Protein AF-A0A8T3TEM6-F1 (afdb_monomer_lite)

pLDDT: mean 73.95, std 22.06, range [25.53, 96.25]

Foldseek 3Di:
DDDQLFWKKFQADLVDLVGTDKDFDWDQAKAFKAWEQAQPFPALDGAAGTKMKGWDDDPNAIKIKIKHAFPFFDPQHDYRYHDSDDIDHGGHGGGMFHQGNNPVTHTIITMFMARDVVRTDDQQQQPDPQVQADFLQHQPPDHGDPPHNEPDTVHHDDDPPQDPDPPPDDDDDDDDDDDDTGMGIHDDDDPPPPPPDDDDDD

Secondary structure (DSSP, 8-state):
----SSEEEEBS-TT-GGGPBP-EEE-SS-EEEEEESSTTS-SSS--SSEEEEEEEEETTEEEEEEEEEESEE-TTS-BS-S----EE-TT-EEEE-B-TT--SSSSBEEEEEEEETTEEE-TTS----GGGSPBTTBTTS-PPPTT-SSSSSSPPP----TTPPPSSS--------------EEE----------------

Structure (mmCIF, N/CA/C/O backbone):
data_AF-A0A8T3TEM6-F1
#
_entry.id   AF-A0A8T3TEM6-F1
#
loop_
_atom_site.group_PDB
_atom_site.id
_atom_site.type_symbol
_atom_site.label_atom_id
_atom_site.label_alt_id
_atom_site.label_comp_id
_atom_site.label_asym_id
_atom_site.label_entity_id
_atom_site.label_seq_id
_atom_site.pdbx_PDB_ins_code
_atom_site.Cartn_x
_atom_site.Cartn_y
_atom_site.Cartn_z
_atom_site.occupancy
_atom_site.B_iso_or_equiv
_atom_site.auth_seq_id
_atom_site.auth_comp_id
_atom_site.auth_asym_id
_atom_site.auth_atom_id
_atom_site.pdbx_PDB_model_num
ATOM 1 N N . MET A 1 1 ? 19.607 -15.394 4.770 1.00 36.00 1 MET A N 1
ATOM 2 C CA . MET A 1 1 ? 18.946 -14.973 3.517 1.00 36.00 1 MET A CA 1
ATOM 3 C C . MET A 1 1 ? 17.877 -13.983 3.930 1.00 36.00 1 MET A C 1
ATOM 5 O O . MET A 1 1 ? 16.943 -14.422 4.583 1.00 36.00 1 MET A O 1
ATOM 9 N N . ASP A 1 2 ? 18.024 -12.689 3.650 1.00 41.09 2 ASP A N 1
ATOM 10 C CA . ASP A 1 2 ? 16.914 -11.758 3.889 1.00 41.09 2 ASP A CA 1
ATOM 11 C C . ASP A 1 2 ? 15.869 -11.954 2.794 1.00 41.09 2 ASP A C 1
ATOM 13 O O . ASP A 1 2 ? 16.140 -11.674 1.623 1.00 41.09 2 ASP A O 1
ATOM 17 N N . LEU A 1 3 ? 14.698 -12.468 3.175 1.00 51.69 3 LEU A N 1
ATOM 18 C CA . LEU A 1 3 ? 13.509 -12.336 2.346 1.00 51.69 3 LEU A CA 1
ATOM 19 C C . LEU A 1 3 ? 13.052 -10.877 2.378 1.00 51.69 3 LEU A C 1
ATOM 21 O O . LEU A 1 3 ? 13.004 -10.245 3.437 1.00 51.69 3 LEU A O 1
ATOM 25 N N . HIS A 1 4 ? 12.662 -10.374 1.210 1.00 63.34 4 HIS A N 1
ATOM 26 C CA . HIS A 1 4 ? 11.840 -9.175 1.105 1.00 63.34 4 HIS A CA 1
ATOM 27 C C . HIS A 1 4 ? 10.532 -9.463 1.854 1.00 63.34 4 HIS A C 1
ATOM 29 O O . HIS A 1 4 ? 9.847 -10.428 1.529 1.00 63.34 4 HIS A O 1
ATOM 35 N N . ARG A 1 5 ? 10.198 -8.686 2.891 1.00 77.62 5 ARG A N 1
ATOM 36 C CA . ARG A 1 5 ? 9.067 -8.983 3.803 1.00 77.62 5 ARG A CA 1
ATOM 37 C C . ARG A 1 5 ? 7.691 -8.606 3.227 1.00 77.62 5 ARG A C 1
ATOM 39 O O . ARG A 1 5 ? 6.722 -8.428 3.955 1.00 77.62 5 ARG A O 1
ATOM 46 N N . GLY A 1 6 ? 7.625 -8.464 1.910 1.00 85.31 6 GLY A N 1
ATOM 47 C CA . GLY A 1 6 ? 6.508 -7.917 1.159 1.00 85.31 6 GLY A CA 1
ATOM 48 C C . GLY A 1 6 ? 6.772 -7.983 -0.342 1.00 85.31 6 GLY A C 1
ATOM 49 O O . GLY A 1 6 ? 7.759 -8.565 -0.792 1.00 85.31 6 GLY A O 1
ATOM 50 N N . LEU A 1 7 ? 5.882 -7.364 -1.105 1.00 87.94 7 LEU A N 1
ATOM 51 C CA . LEU A 1 7 ? 5.899 -7.299 -2.562 1.00 87.94 7 LEU A CA 1
ATOM 52 C C . LEU A 1 7 ? 6.137 -5.857 -3.012 1.00 87.94 7 LEU A C 1
ATOM 54 O O . LEU A 1 7 ? 5.433 -4.962 -2.543 1.00 87.94 7 LEU A O 1
ATOM 58 N N . ASP A 1 8 ? 7.036 -5.626 -3.972 1.00 89.25 8 ASP A N 1
ATOM 59 C CA . ASP A 1 8 ? 7.120 -4.316 -4.625 1.00 89.25 8 ASP A CA 1
ATOM 60 C C . ASP A 1 8 ? 6.193 -4.286 -5.838 1.00 89.25 8 ASP A C 1
ATOM 62 O O . ASP A 1 8 ? 6.354 -5.081 -6.757 1.00 89.25 8 ASP A O 1
ATOM 66 N N . TYR A 1 9 ? 5.275 -3.329 -5.923 1.00 88.06 9 TYR A N 1
ATOM 67 C CA . TYR A 1 9 ? 4.519 -3.056 -7.145 1.00 88.06 9 TYR A CA 1
ATOM 68 C C . TYR A 1 9 ? 5.119 -1.869 -7.902 1.00 88.06 9 TYR A C 1
ATOM 70 O O . TYR A 1 9 ? 5.401 -0.818 -7.318 1.00 88.06 9 TYR A O 1
ATOM 78 N N . ILE A 1 10 ? 5.283 -2.020 -9.220 1.00 89.06 10 ILE A N 1
ATOM 79 C CA . ILE A 1 10 ? 5.841 -0.991 -10.108 1.00 89.06 10 ILE A CA 1
ATOM 80 C C . ILE A 1 10 ? 4.908 -0.669 -11.282 1.00 89.06 10 ILE A C 1
ATOM 82 O O . ILE A 1 10 ? 4.233 -1.545 -11.828 1.00 89.06 10 ILE A O 1
ATOM 86 N N . ARG A 1 11 ? 4.951 0.594 -11.730 1.00 88.38 11 ARG A N 1
ATOM 87 C CA . ARG A 1 11 ? 4.430 1.042 -13.031 1.00 88.38 11 ARG A CA 1
ATOM 88 C C . ARG A 1 11 ? 5.610 1.412 -13.927 1.00 88.38 11 ARG A C 1
ATOM 90 O O . ARG A 1 11 ? 6.095 2.540 -13.883 1.00 88.38 11 ARG A O 1
ATOM 97 N N . GLY A 1 12 ? 6.109 0.454 -14.702 1.00 87.50 12 GLY A N 1
ATOM 98 C CA . GLY A 1 12 ? 7.272 0.637 -15.573 1.00 87.50 12 GLY A CA 1
ATOM 99 C C . GLY A 1 12 ? 7.881 -0.690 -16.028 1.00 87.50 12 GLY A C 1
ATOM 100 O O . GLY A 1 12 ? 7.308 -1.760 -15.820 1.00 87.50 12 GLY A O 1
ATOM 101 N N . ARG A 1 13 ? 9.064 -0.632 -16.647 1.00 86.12 13 ARG A N 1
ATOM 102 C CA . ARG A 1 13 ? 9.825 -1.825 -17.049 1.00 86.12 13 ARG A CA 1
ATOM 103 C C . ARG A 1 13 ? 10.677 -2.337 -15.889 1.00 86.12 13 ARG A C 1
ATOM 105 O O . ARG A 1 13 ? 11.500 -1.590 -15.365 1.00 86.12 13 ARG A O 1
ATOM 112 N N . VAL A 1 14 ? 10.508 -3.604 -15.508 1.00 82.06 14 VAL A N 1
ATOM 113 C CA . VAL A 1 14 ? 11.211 -4.222 -14.363 1.00 82.06 14 VAL A CA 1
ATOM 114 C C . VAL A 1 14 ? 12.740 -4.194 -14.510 1.00 82.06 14 VAL A C 1
ATOM 116 O O . VAL A 1 14 ? 13.441 -3.966 -13.532 1.00 82.06 14 VAL A O 1
ATOM 119 N N . ASP A 1 15 ? 13.252 -4.307 -15.739 1.00 84.25 15 ASP A N 1
ATOM 120 C CA . ASP A 1 15 ? 14.676 -4.213 -16.091 1.00 84.25 15 ASP A CA 1
ATOM 121 C C . ASP A 1 15 ? 15.215 -2.770 -16.130 1.00 84.25 15 ASP A C 1
ATOM 123 O O . ASP A 1 15 ? 16.423 -2.569 -16.238 1.00 84.25 15 ASP A O 1
ATOM 127 N N . ARG A 1 16 ? 14.350 -1.743 -16.053 1.00 89.12 16 ARG A N 1
ATOM 128 C CA . ARG A 1 16 ? 14.744 -0.324 -16.177 1.00 89.12 16 ARG A CA 1
ATOM 129 C C . ARG A 1 16 ? 14.108 0.545 -15.086 1.00 89.12 16 ARG A C 1
ATOM 131 O O . ARG A 1 16 ? 13.132 1.246 -15.372 1.00 89.12 16 ARG A O 1
ATOM 138 N N . PRO A 1 17 ? 14.692 0.594 -13.872 1.00 88.56 17 PRO A N 1
ATOM 139 C CA . PRO A 1 17 ? 14.194 1.398 -12.749 1.00 88.56 17 PRO A CA 1
ATOM 140 C C . PRO A 1 17 ? 13.955 2.882 -13.069 1.00 88.56 17 PRO A C 1
ATOM 142 O O . PRO A 1 17 ? 13.010 3.480 -12.568 1.00 88.56 17 PRO A O 1
ATOM 145 N N . ALA A 1 18 ? 14.736 3.469 -13.983 1.00 90.75 18 ALA A N 1
ATOM 146 C CA . ALA A 1 18 ? 14.537 4.843 -14.463 1.00 90.75 18 ALA A CA 1
ATOM 147 C C . ALA A 1 18 ? 13.183 5.083 -15.173 1.00 90.75 18 ALA A C 1
ATOM 149 O O . ALA A 1 18 ? 12.791 6.227 -15.372 1.00 90.75 18 ALA A O 1
ATOM 150 N N . THR A 1 19 ? 12.465 4.021 -15.558 1.00 91.19 19 THR A N 1
ATOM 151 C CA . THR A 1 19 ? 11.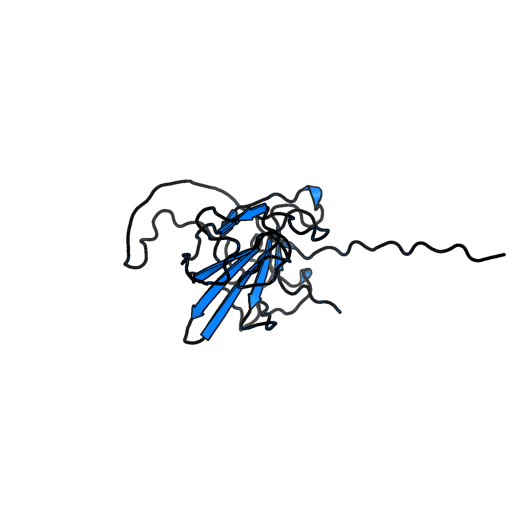122 4.103 -16.157 1.00 91.19 19 THR A CA 1
ATOM 152 C C . THR A 1 19 ? 9.986 3.993 -15.141 1.00 91.19 19 THR A C 1
ATOM 154 O O . THR A 1 19 ? 8.827 4.073 -15.542 1.00 91.19 19 THR A O 1
ATOM 157 N N . TRP A 1 20 ? 10.280 3.769 -13.855 1.00 92.38 20 TRP A N 1
ATOM 158 C CA . TRP A 1 20 ? 9.246 3.518 -12.853 1.00 92.38 20 TRP A CA 1
ATOM 159 C C . TRP A 1 20 ? 8.554 4.817 -12.436 1.00 92.38 20 TRP A C 1
ATOM 161 O O . TRP A 1 20 ? 9.174 5.749 -11.915 1.00 92.38 20 TRP A O 1
ATOM 171 N N . GLN A 1 21 ? 7.248 4.866 -12.670 1.00 92.50 21 GLN A N 1
ATOM 172 C CA . GLN A 1 21 ? 6.397 6.019 -12.418 1.00 92.50 21 GLN A CA 1
AT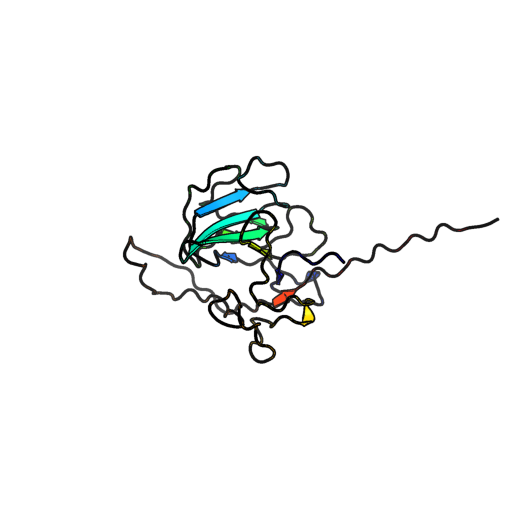OM 173 C C . GLN A 1 21 ? 5.571 5.838 -11.145 1.00 92.50 21 GLN A C 1
ATOM 175 O O . GLN A 1 21 ? 5.311 4.728 -10.686 1.00 92.50 21 GLN A O 1
ATOM 180 N N . SER A 1 22 ? 5.115 6.960 -10.598 1.00 93.88 22 SER A N 1
ATOM 181 C CA . SER A 1 22 ? 4.130 6.974 -9.521 1.00 93.88 22 SER A CA 1
ATOM 182 C C . SER A 1 22 ? 2.739 6.584 -10.042 1.00 93.88 22 SER A C 1
ATOM 184 O O . SER A 1 22 ? 2.389 6.863 -11.190 1.00 93.88 22 SER A O 1
ATOM 186 N N . PHE A 1 23 ? 1.936 5.963 -9.185 1.00 91.94 23 PHE A N 1
ATOM 187 C CA . PHE A 1 23 ? 0.558 5.553 -9.455 1.00 91.94 23 PHE A CA 1
ATOM 188 C C . PHE A 1 23 ? -0.288 5.703 -8.177 1.00 91.94 23 PHE A C 1
ATOM 190 O O . PHE A 1 23 ? 0.290 5.715 -7.082 1.00 91.94 23 PHE A O 1
ATOM 197 N N . PRO A 1 24 ? -1.623 5.861 -8.283 1.00 94.25 24 PRO A N 1
ATOM 198 C CA . PRO A 1 24 ? -2.515 5.841 -7.127 1.00 94.25 24 PRO A CA 1
ATOM 199 C C . PRO A 1 24 ? -2.416 4.504 -6.392 1.00 94.25 24 PRO A C 1
ATOM 201 O O . PRO A 1 24 ? -2.392 3.446 -7.017 1.00 94.25 24 PRO A O 1
ATOM 204 N N . VAL A 1 25 ? -2.364 4.557 -5.067 1.00 94.50 25 VAL A N 1
ATOM 205 C CA . VAL A 1 25 ? -2.390 3.387 -4.187 1.00 94.50 25 VAL A CA 1
ATOM 206 C C . VAL A 1 25 ? -3.738 3.376 -3.487 1.00 94.50 25 VAL A C 1
ATOM 208 O O . VAL A 1 25 ? -4.163 4.402 -2.956 1.00 94.50 25 VAL A O 1
ATOM 211 N N . ILE A 1 26 ? -4.398 2.223 -3.502 1.00 93.50 26 ILE A N 1
ATOM 212 C CA . ILE A 1 26 ? -5.749 2.020 -2.974 1.00 93.50 26 ILE A CA 1
ATOM 213 C C . ILE A 1 26 ? -5.746 1.010 -1.825 1.00 93.50 26 ILE A C 1
ATOM 215 O O . ILE A 1 26 ? -4.885 0.133 -1.759 1.00 93.50 26 ILE A O 1
ATOM 219 N N . ALA A 1 27 ? -6.737 1.102 -0.942 1.00 94.25 27 ALA A N 1
ATOM 220 C CA . ALA A 1 27 ? -6.965 0.123 0.113 1.00 94.25 27 ALA A CA 1
ATOM 221 C C . ALA A 1 27 ? -7.370 -1.243 -0.477 1.00 94.25 27 ALA A C 1
ATOM 223 O O . ALA A 1 27 ? -8.432 -1.372 -1.093 1.00 94.25 27 ALA A O 1
ATOM 224 N N . ALA A 1 28 ? -6.564 -2.283 -0.241 1.00 91.25 28 ALA A N 1
ATOM 225 C CA . ALA A 1 28 ? -6.834 -3.647 -0.714 1.00 91.25 28 ALA A CA 1
ATOM 226 C C . ALA A 1 28 ? -8.129 -4.248 -0.125 1.00 91.25 28 ALA A C 1
ATOM 228 O O . ALA A 1 28 ? -8.812 -5.045 -0.773 1.00 91.25 28 ALA A O 1
ATOM 229 N N . ALA A 1 29 ? -8.497 -3.832 1.089 1.00 91.06 29 ALA A N 1
ATOM 230 C CA . ALA A 1 29 ? -9.746 -4.177 1.757 1.00 91.06 29 ALA A CA 1
ATOM 231 C C . ALA A 1 29 ? -10.222 -3.023 2.656 1.00 91.06 29 ALA A C 1
ATOM 233 O O . ALA A 1 29 ? -9.426 -2.185 3.077 1.00 91.06 29 ALA A O 1
ATOM 234 N N . SER A 1 30 ? -11.516 -2.995 2.985 1.00 92.62 30 SER A N 1
ATOM 235 C CA . SER A 1 30 ? -12.063 -2.033 3.948 1.00 92.62 30 SER A CA 1
ATOM 236 C C . SER A 1 30 ? -11.472 -2.258 5.344 1.00 92.62 30 SER A C 1
ATOM 238 O O . SER A 1 30 ? -11.184 -3.395 5.731 1.00 92.62 30 SER A O 1
ATOM 240 N N . GLY A 1 31 ? -11.300 -1.198 6.128 1.00 94.31 31 GLY A N 1
ATOM 241 C CA . GLY A 1 31 ? -10.732 -1.309 7.471 1.00 94.31 31 GLY A CA 1
ATOM 242 C C . GLY A 1 31 ? -10.587 0.030 8.180 1.00 94.31 31 GLY A C 1
ATOM 243 O O . GLY A 1 31 ? -11.132 1.043 7.745 1.00 94.31 31 GLY A O 1
ATOM 244 N N . LYS A 1 32 ? -9.850 0.023 9.291 1.00 93.75 32 LYS A N 1
ATOM 245 C CA . LYS A 1 32 ? -9.445 1.235 10.011 1.00 93.75 32 LYS A CA 1
ATOM 246 C C . LYS A 1 32 ? -8.005 1.575 9.651 1.00 93.75 32 LYS A C 1
ATOM 248 O O . LYS A 1 32 ? -7.165 0.680 9.673 1.00 93.75 32 LYS A O 1
ATOM 253 N N . VAL A 1 33 ? -7.725 2.831 9.335 1.00 93.56 33 VAL A N 1
ATOM 254 C CA . VAL A 1 33 ? -6.429 3.296 8.826 1.00 93.56 33 VAL A CA 1
ATOM 255 C C . VAL A 1 33 ? -5.675 4.124 9.864 1.00 93.56 33 VAL A C 1
ATOM 257 O O . VAL A 1 33 ? -6.286 4.770 10.714 1.00 93.56 33 VAL A O 1
ATOM 260 N N . CYS A 1 34 ? -4.350 4.096 9.780 1.00 91.62 34 CYS A N 1
ATOM 261 C CA . CYS A 1 34 ? -3.435 5.044 10.411 1.00 91.62 34 CYS A CA 1
ATOM 262 C C . CYS A 1 34 ? -2.172 5.162 9.531 1.00 91.62 34 CYS A C 1
ATOM 264 O O . CYS A 1 34 ? -1.877 4.260 8.736 1.00 91.62 34 CYS A O 1
ATOM 266 N N . ALA A 1 35 ? -1.458 6.288 9.614 1.00 92.12 35 ALA A N 1
ATOM 267 C CA . ALA A 1 35 ? -0.334 6.580 8.729 1.00 92.12 35 ALA A CA 1
ATOM 268 C C . ALA A 1 35 ? 0.811 7.350 9.408 1.00 92.12 35 ALA A C 1
ATOM 270 O O . ALA A 1 35 ? 0.610 8.120 10.350 1.00 92.12 35 ALA A O 1
ATOM 271 N N . GLY A 1 36 ? 2.015 7.176 8.861 1.00 90.50 36 GLY A N 1
ATOM 272 C CA . GLY A 1 36 ? 3.241 7.853 9.277 1.00 90.50 36 GLY A CA 1
ATOM 273 C C . GLY A 1 36 ? 3.974 8.504 8.111 1.00 90.50 36 GLY A C 1
ATOM 274 O O . GLY A 1 36 ? 3.782 8.145 6.949 1.00 90.50 36 GLY A O 1
ATOM 275 N N . SER A 1 37 ? 4.806 9.494 8.412 1.00 86.31 37 SER A N 1
ATOM 276 C CA . SER A 1 37 ? 5.578 10.283 7.448 1.00 86.31 37 SER A CA 1
ATOM 277 C C . SER A 1 37 ? 7.075 9.943 7.425 1.00 86.31 37 SER A C 1
ATOM 279 O O . SER A 1 37 ? 7.722 10.138 6.390 1.00 86.31 37 SER A O 1
ATOM 281 N N . GLY A 1 38 ? 7.599 9.388 8.521 1.00 78.88 38 GLY A N 1
ATOM 282 C CA . GLY A 1 38 ? 8.974 8.917 8.670 1.00 78.88 38 GLY A CA 1
ATOM 283 C C . GLY A 1 38 ? 9.120 7.790 9.699 1.00 78.88 38 GLY A C 1
ATOM 284 O O . GLY A 1 38 ? 8.142 7.300 10.258 1.00 78.88 38 GLY A O 1
ATOM 285 N N . SER A 1 39 ? 10.365 7.374 9.938 1.00 66.81 39 SER A N 1
ATOM 286 C CA . SER A 1 39 ? 10.731 6.273 10.845 1.00 66.81 39 SER A CA 1
ATOM 287 C C . SER A 1 39 ? 10.745 6.639 12.333 1.00 66.81 39 SER A C 1
ATOM 289 O O . SER A 1 39 ? 10.886 5.753 13.171 1.00 66.81 39 SER A O 1
ATOM 291 N N . GLU A 1 40 ? 10.626 7.927 12.654 1.00 65.25 40 GLU A N 1
ATOM 292 C CA . GLU A 1 40 ? 10.718 8.476 14.017 1.00 65.25 40 GLU A CA 1
ATOM 293 C C . GLU A 1 40 ? 9.356 8.950 14.557 1.00 65.25 40 GLU A C 1
ATOM 295 O O . GLU A 1 40 ? 9.242 9.346 15.717 1.00 65.25 40 GLU A O 1
ATOM 300 N N . ASP A 1 41 ? 8.308 8.890 13.731 1.00 63.31 41 ASP A N 1
ATOM 301 C CA . ASP A 1 41 ? 6.975 9.354 14.100 1.00 63.31 41 ASP A CA 1
ATOM 302 C C . ASP A 1 41 ? 6.338 8.429 15.154 1.00 63.31 41 ASP A C 1
ATOM 304 O O . ASP A 1 41 ? 6.327 7.201 15.018 1.00 63.31 41 ASP A O 1
ATOM 308 N N . ARG A 1 42 ? 5.713 9.019 16.182 1.00 63.66 42 ARG A N 1
ATOM 309 C CA . ARG A 1 42 ? 4.812 8.306 17.104 1.00 63.66 42 ARG A CA 1
ATOM 310 C C . ARG A 1 42 ? 3.518 7.934 16.377 1.00 63.66 42 ARG A C 1
ATOM 312 O O . ARG A 1 42 ? 2.537 8.667 16.433 1.00 63.66 42 ARG A O 1
ATOM 319 N N . THR A 1 43 ? 3.518 6.801 15.686 1.00 68.88 43 THR A N 1
ATOM 320 C CA . THR A 1 43 ? 2.326 6.279 15.001 1.00 68.88 43 THR A CA 1
ATOM 321 C C . THR A 1 43 ? 2.003 4.861 15.448 1.00 68.88 43 THR A C 1
ATOM 323 O O . THR A 1 43 ? 2.783 4.218 16.149 1.00 68.88 43 THR A O 1
ATOM 326 N N . CYS A 1 44 ? 0.855 4.346 15.011 1.00 73.38 44 CYS A N 1
ATOM 327 C CA . CYS A 1 44 ? 0.404 2.985 15.302 1.00 73.38 44 CYS A CA 1
ATOM 328 C C . CYS A 1 44 ? 1.299 1.879 14.695 1.00 73.38 44 CYS A C 1
ATOM 330 O O . CYS A 1 44 ? 1.006 0.691 14.853 1.00 73.38 44 CYS A O 1
ATOM 332 N N . ILE A 1 45 ? 2.325 2.272 13.935 1.00 78.31 45 ILE A N 1
ATOM 333 C CA . ILE A 1 45 ? 3.189 1.451 13.091 1.00 78.31 45 ILE A CA 1
ATOM 334 C C . ILE A 1 45 ? 4.594 2.055 13.003 1.00 78.31 45 ILE A C 1
ATOM 336 O O . ILE A 1 45 ? 4.782 3.266 13.093 1.00 78.31 45 ILE A O 1
ATOM 340 N N . GLN A 1 46 ? 5.585 1.195 12.780 1.00 80.12 46 GLN A N 1
ATOM 341 C CA . GLN A 1 46 ? 6.916 1.612 12.345 1.00 80.12 46 GLN A CA 1
ATOM 342 C C . GLN A 1 46 ? 7.047 1.368 10.841 1.00 80.12 46 GLN A C 1
ATOM 344 O O . GLN A 1 46 ? 6.519 0.386 10.316 1.00 80.12 46 GLN A O 1
ATOM 349 N N . GLY A 1 47 ? 7.748 2.256 10.140 1.00 81.38 47 GLY A N 1
ATOM 350 C CA . GLY A 1 47 ? 7.847 2.200 8.688 1.00 81.38 47 GLY A CA 1
ATOM 351 C C . GLY A 1 47 ? 8.887 3.154 8.113 1.00 81.38 47 GLY A C 1
ATOM 352 O O . GLY A 1 47 ? 9.376 4.053 8.791 1.00 81.38 47 GLY A O 1
ATOM 353 N N . VAL A 1 48 ? 9.239 2.945 6.845 1.00 84.75 48 VAL A N 1
ATOM 354 C CA . VAL A 1 48 ? 10.306 3.694 6.167 1.00 84.75 48 VAL A CA 1
ATOM 355 C C . VAL A 1 48 ? 9.704 4.706 5.192 1.00 84.75 48 VAL A C 1
ATOM 357 O O . VAL A 1 48 ? 9.089 4.345 4.187 1.00 84.75 48 VAL A O 1
ATOM 360 N N . GLY A 1 49 ? 9.916 5.992 5.480 1.00 90.44 49 GLY A N 1
ATOM 361 C CA . GLY A 1 49 ? 9.317 7.092 4.722 1.00 90.44 49 GLY A CA 1
ATOM 362 C C . GLY A 1 49 ? 7.833 7.264 5.030 1.00 90.44 49 GLY A C 1
ATOM 363 O O . GLY A 1 49 ? 7.382 6.926 6.121 1.00 90.44 49 GLY A O 1
ATOM 364 N N . LYS A 1 50 ? 7.060 7.773 4.065 1.00 93.25 50 LYS A N 1
ATOM 365 C CA . LYS A 1 50 ? 5.607 7.901 4.223 1.00 93.25 50 LYS A CA 1
ATOM 366 C C . LYS A 1 50 ? 4.944 6.558 3.979 1.00 93.25 50 LYS A C 1
ATOM 368 O O . LYS A 1 50 ? 5.207 5.915 2.962 1.00 93.25 50 LYS A O 1
ATOM 373 N N . HIS A 1 51 ? 4.075 6.157 4.890 1.00 93.75 51 HIS A N 1
ATOM 374 C CA . HIS A 1 51 ? 3.491 4.831 4.882 1.00 93.75 51 HIS A CA 1
ATOM 375 C C . HIS A 1 51 ? 2.109 4.810 5.535 1.00 93.75 51 HIS A C 1
ATOM 377 O O . HIS A 1 51 ? 1.780 5.660 6.360 1.00 93.75 51 HIS A O 1
ATOM 383 N N . VAL A 1 52 ? 1.300 3.829 5.147 1.00 94.50 52 VAL A N 1
ATOM 384 C CA . VAL A 1 52 ? -0.062 3.609 5.650 1.00 94.50 52 VAL A CA 1
ATOM 385 C C . VAL A 1 52 ? -0.170 2.169 6.142 1.00 94.50 52 VAL A C 1
ATOM 387 O O . VAL A 1 52 ? 0.357 1.263 5.499 1.00 94.50 52 VAL A O 1
ATOM 390 N N . MET A 1 53 ? -0.889 1.948 7.241 1.00 93.81 53 MET A N 1
ATOM 391 C CA . MET A 1 53 ? -1.363 0.623 7.644 1.00 93.81 53 MET A CA 1
ATOM 392 C C . MET A 1 53 ? -2.877 0.646 7.783 1.00 93.81 53 MET A C 1
ATOM 394 O O . MET A 1 53 ? -3.451 1.543 8.405 1.00 93.81 53 MET A O 1
ATOM 398 N N . ILE A 1 54 ? -3.530 -0.376 7.241 1.00 94.00 54 ILE A N 1
ATOM 399 C CA . ILE A 1 54 ? -4.958 -0.600 7.437 1.00 94.00 54 ILE A CA 1
ATOM 400 C C . ILE A 1 54 ? -5.129 -1.870 8.261 1.00 94.00 54 ILE A C 1
ATOM 402 O O . ILE A 1 54 ? -4.647 -2.934 7.882 1.00 94.00 54 ILE A O 1
ATOM 406 N N . ARG A 1 55 ? -5.836 -1.761 9.387 1.00 93.75 55 ARG A N 1
ATOM 407 C CA . ARG A 1 55 ? -6.290 -2.895 10.193 1.00 93.75 55 ARG A CA 1
ATOM 408 C C . ARG A 1 55 ? -7.670 -3.338 9.720 1.00 93.75 55 ARG A C 1
ATOM 410 O O . ARG A 1 55 ? -8.642 -2.580 9.789 1.00 93.75 55 ARG A O 1
ATOM 417 N N . HIS A 1 56 ? -7.760 -4.593 9.314 1.00 92.62 56 HIS A N 1
ATOM 418 C CA . HIS A 1 56 ? -8.964 -5.268 8.849 1.00 92.62 56 HIS A CA 1
ATOM 419 C C . HIS A 1 56 ? -9.470 -6.255 9.904 1.00 92.62 56 HIS A C 1
ATOM 421 O O . HIS A 1 56 ? -8.694 -6.791 10.699 1.00 92.62 56 HIS A O 1
ATOM 427 N N . ARG A 1 57 ? -10.771 -6.551 9.872 1.00 90.31 57 ARG A N 1
ATOM 428 C CA . ARG A 1 57 ? -11.346 -7.728 10.530 1.00 90.31 57 ARG A CA 1
ATOM 429 C C . ARG A 1 57 ? -12.120 -8.546 9.509 1.00 90.31 57 ARG A C 1
ATOM 431 O O . ARG A 1 57 ? -12.880 -7.976 8.731 1.00 90.31 57 ARG A O 1
ATOM 438 N N . LYS A 1 58 ? -11.920 -9.860 9.531 1.00 83.31 58 LYS A N 1
ATOM 439 C CA . LYS A 1 58 ? -12.616 -10.842 8.694 1.00 83.31 58 LYS A CA 1
ATOM 440 C C . LYS A 1 58 ? -12.727 -12.137 9.498 1.00 83.31 58 LYS A C 1
ATOM 442 O O . LYS A 1 58 ? -11.733 -12.553 10.085 1.00 83.31 58 LYS A O 1
ATOM 447 N N . ASP A 1 59 ? -13.915 -12.730 9.570 1.00 85.44 59 ASP A N 1
ATOM 448 C CA . ASP A 1 59 ? -14.159 -14.048 10.184 1.00 85.44 59 ASP A CA 1
ATOM 449 C C . ASP A 1 59 ? -13.585 -14.182 11.615 1.00 85.44 59 ASP A C 1
ATOM 451 O O . ASP A 1 59 ? -12.891 -15.136 11.961 1.00 85.44 59 ASP A O 1
ATOM 455 N N . GLY A 1 60 ? -13.794 -13.149 12.444 1.00 86.25 60 GLY A N 1
ATOM 456 C CA . GLY A 1 60 ? -13.264 -13.052 13.815 1.00 86.25 60 GLY A CA 1
ATOM 457 C C . GLY A 1 60 ? -11.756 -12.772 13.927 1.00 86.25 60 GLY A C 1
ATOM 458 O O . GLY A 1 60 ? -11.282 -12.373 14.991 1.00 86.25 60 GLY A O 1
ATOM 459 N N . ARG A 1 61 ? -10.999 -12.906 12.834 1.00 88.12 61 ARG A N 1
ATOM 460 C CA . ARG A 1 61 ? -9.550 -12.682 12.763 1.00 88.12 61 ARG A CA 1
ATOM 461 C C . ARG A 1 61 ? -9.223 -11.230 12.407 1.00 88.12 61 ARG A C 1
ATOM 463 O O . ARG A 1 61 ? -10.009 -10.521 11.774 1.00 88.12 61 ARG A O 1
ATOM 470 N N . THR A 1 62 ? -8.048 -10.779 12.841 1.00 91.19 62 THR A N 1
ATOM 471 C CA . THR A 1 62 ? -7.501 -9.455 12.506 1.00 91.19 62 THR A CA 1
ATOM 472 C C . THR A 1 62 ? -6.362 -9.626 11.511 1.00 91.19 62 THR A C 1
ATOM 474 O O . THR A 1 62 ? -5.527 -10.508 11.679 1.00 91.19 62 THR A O 1
ATOM 477 N N . TYR A 1 63 ? -6.336 -8.768 10.497 1.00 91.69 63 TYR A N 1
ATOM 478 C CA . TYR A 1 63 ? -5.291 -8.721 9.479 1.00 91.69 63 TYR A CA 1
ATOM 479 C C . TYR A 1 63 ? -4.860 -7.276 9.271 1.00 91.69 63 TYR A C 1
ATOM 481 O O . TYR A 1 63 ? -5.624 -6.349 9.549 1.00 91.69 63 TYR A O 1
ATOM 489 N N . TYR A 1 64 ? -3.664 -7.080 8.743 1.00 92.88 64 TYR A N 1
ATOM 490 C CA . TYR A 1 64 ? -3.102 -5.769 8.459 1.00 92.88 64 TYR A CA 1
ATOM 491 C C . TYR A 1 64 ? -2.586 -5.732 7.024 1.00 92.88 64 TYR A C 1
ATOM 493 O O . TYR A 1 64 ? -2.014 -6.717 6.561 1.00 92.88 64 TYR A O 1
ATOM 501 N N . THR A 1 65 ? -2.772 -4.608 6.333 1.00 94.19 65 THR A N 1
ATOM 502 C CA . THR A 1 65 ? -2.071 -4.325 5.073 1.00 94.19 65 THR A CA 1
ATOM 503 C C . THR A 1 65 ? -1.218 -3.073 5.212 1.00 94.19 65 THR A C 1
ATOM 505 O O . THR A 1 65 ? -1.717 -2.032 5.647 1.00 94.19 65 THR A O 1
ATOM 508 N N . TYR A 1 66 ? 0.061 -3.188 4.857 1.00 94.38 66 TYR A N 1
ATOM 509 C CA . TYR A 1 66 ? 1.046 -2.106 4.901 1.00 94.38 66 TYR A CA 1
ATOM 510 C C . TYR A 1 66 ? 1.334 -1.582 3.493 1.00 94.38 66 TYR A C 1
ATOM 512 O O . TYR A 1 66 ? 1.439 -2.365 2.550 1.00 94.38 66 TYR A O 1
ATOM 520 N N . TYR A 1 67 ? 1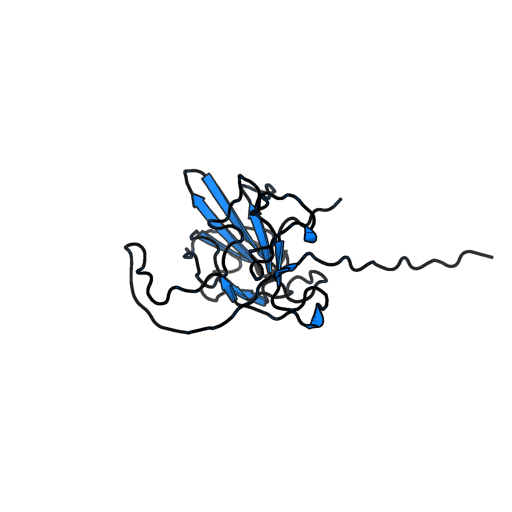.506 -0.267 3.366 1.00 95.00 67 TYR A N 1
ATOM 521 C CA . TYR A 1 67 ? 1.789 0.428 2.109 1.00 95.00 67 TYR A CA 1
ATOM 522 C C . TYR A 1 67 ? 2.942 1.411 2.339 1.00 95.00 67 TYR A C 1
ATOM 524 O O . TYR A 1 67 ? 2.744 2.476 2.927 1.00 95.00 67 TYR A O 1
ATOM 532 N N . GLY A 1 68 ? 4.149 1.041 1.915 1.00 93.88 68 GLY A N 1
ATOM 533 C CA . GLY A 1 68 ? 5.393 1.770 2.169 1.00 93.88 68 GLY A CA 1
ATOM 534 C C . GLY A 1 68 ? 5.819 2.742 1.065 1.00 93.88 68 GLY A C 1
ATOM 535 O O . GLY A 1 68 ? 5.323 2.709 -0.064 1.00 93.88 68 GLY A O 1
ATOM 536 N N . HIS A 1 69 ? 6.797 3.588 1.404 1.00 93.88 69 HIS A N 1
ATOM 537 C CA . HIS A 1 69 ? 7.545 4.482 0.503 1.00 93.88 69 HIS A CA 1
ATOM 538 C C . HIS A 1 69 ? 6.722 5.509 -0.292 1.00 93.88 69 HIS A C 1
ATOM 540 O O . HIS A 1 69 ? 7.229 6.111 -1.246 1.00 93.88 69 HIS A O 1
ATOM 546 N N . LEU A 1 70 ? 5.476 5.772 0.104 1.00 95.56 70 LEU A N 1
ATOM 547 C CA . LEU A 1 70 ? 4.545 6.647 -0.608 1.00 95.56 70 LEU A CA 1
ATOM 548 C C . LEU A 1 70 ? 5.145 8.049 -0.822 1.00 95.56 70 LEU A C 1
ATOM 550 O O . LEU A 1 70 ? 5.789 8.621 0.058 1.00 95.56 70 LEU A O 1
ATOM 554 N N . ARG A 1 71 ? 4.920 8.669 -1.986 1.00 94.94 71 ARG A N 1
ATOM 555 C CA . ARG A 1 71 ? 5.323 10.081 -2.205 1.00 94.94 71 ARG A CA 1
ATOM 556 C C . ARG A 1 71 ? 4.416 11.049 -1.440 1.00 94.94 71 ARG A C 1
ATOM 558 O O . ARG A 1 71 ? 4.836 12.138 -1.056 1.00 94.94 71 ARG A O 1
ATOM 565 N N . LYS A 1 72 ? 3.155 10.654 -1.262 1.00 94.94 72 LYS A N 1
ATOM 566 C CA . LYS A 1 72 ? 2.069 11.424 -0.656 1.00 94.94 72 LYS A CA 1
ATOM 567 C C . LYS A 1 72 ? 1.030 10.438 -0.114 1.00 94.94 72 LYS A C 1
ATOM 569 O O . LYS A 1 72 ? 0.734 9.450 -0.781 1.00 94.94 72 LYS A O 1
ATOM 574 N N . ILE A 1 73 ? 0.502 10.737 1.068 1.00 95.31 73 ILE A N 1
ATOM 575 C CA . ILE A 1 73 ? -0.653 10.070 1.683 1.00 95.31 73 ILE A CA 1
ATOM 576 C C . ILE A 1 73 ? -1.910 10.866 1.294 1.00 95.31 73 ILE A C 1
ATOM 578 O O . ILE A 1 73 ? -1.815 12.075 1.044 1.00 95.31 73 ILE A O 1
ATOM 582 N N . ALA A 1 74 ? -3.055 10.200 1.160 1.00 95.12 74 ALA A N 1
ATOM 583 C CA . ALA A 1 74 ? -4.321 10.860 0.843 1.00 95.12 74 ALA A CA 1
ATOM 584 C C . ALA A 1 74 ? -4.712 11.860 1.964 1.00 95.12 74 ALA A C 1
ATOM 586 O O . ALA A 1 74 ? -4.545 11.514 3.134 1.00 95.12 74 ALA A O 1
ATOM 587 N N . PRO A 1 75 ? -5.152 13.102 1.657 1.00 91.44 75 PRO A N 1
ATOM 588 C CA . PRO A 1 75 ? -5.382 14.143 2.672 1.00 91.44 75 PRO A CA 1
ATOM 589 C C . PRO A 1 75 ? -6.386 13.775 3.772 1.00 91.44 75 PRO A C 1
ATOM 591 O O . PRO A 1 75 ? -6.303 14.309 4.872 1.00 91.44 75 PRO A O 1
ATOM 594 N N . GLU A 1 76 ? -7.323 12.878 3.477 1.00 89.75 76 GLU A N 1
ATOM 595 C CA . GLU A 1 76 ? -8.339 12.374 4.399 1.00 89.75 76 GLU A CA 1
ATOM 596 C C . GLU A 1 76 ? -7.815 11.346 5.420 1.00 89.75 76 GLU A C 1
ATOM 598 O O . GLU A 1 76 ? -8.561 10.934 6.305 1.00 89.75 76 GLU A O 1
ATOM 603 N N . ILE A 1 77 ? -6.553 10.915 5.311 1.00 91.19 77 ILE A N 1
ATOM 604 C CA . ILE A 1 77 ? -5.926 9.978 6.250 1.00 91.19 77 ILE A CA 1
ATOM 605 C C . ILE A 1 77 ? -5.073 10.765 7.256 1.00 91.19 77 ILE A C 1
ATOM 607 O O . ILE A 1 77 ? -4.082 11.379 6.850 1.00 91.19 77 ILE A O 1
ATOM 611 N N . PRO A 1 78 ? -5.390 10.713 8.565 1.00 87.88 78 PRO A N 1
ATOM 612 C CA . PRO A 1 78 ? -4.551 11.303 9.601 1.00 87.88 78 PRO A CA 1
ATOM 613 C C . PRO A 1 78 ? -3.137 10.713 9.597 1.00 87.88 78 PRO A C 1
ATOM 615 O O . PRO A 1 78 ? -2.951 9.498 9.488 1.00 87.88 78 PRO A O 1
ATOM 618 N N . VAL A 1 79 ? -2.141 11.587 9.732 1.00 88.19 79 VAL A N 1
ATOM 619 C CA . VAL A 1 79 ? -0.715 11.237 9.769 1.00 88.19 79 VAL A CA 1
ATOM 620 C C . VAL A 1 79 ? -0.148 11.634 11.126 1.00 88.19 79 VAL A C 1
ATOM 622 O O . VAL A 1 79 ? -0.429 12.731 11.602 1.00 88.19 79 VAL A O 1
ATOM 625 N N . GLY A 1 80 ? 0.667 10.769 11.732 1.00 80.50 80 GLY A N 1
ATOM 626 C CA . GLY A 1 80 ? 1.278 11.044 13.039 1.00 80.50 80 GLY A CA 1
ATOM 627 C C . GLY A 1 80 ? 0.367 10.739 14.234 1.00 80.50 80 GLY A C 1
ATOM 628 O O . GLY A 1 80 ? 0.587 11.273 15.315 1.00 80.50 80 GLY A O 1
ATOM 629 N N . THR A 1 81 ? -0.656 9.902 14.040 1.00 72.31 81 THR A N 1
ATOM 630 C CA . THR A 1 81 ? -1.548 9.410 15.100 1.00 72.31 81 THR A CA 1
ATOM 631 C C . THR A 1 81 ? -1.234 7.950 15.432 1.00 72.31 81 THR A C 1
ATOM 633 O O . THR A 1 81 ? -0.953 7.148 14.540 1.00 72.31 81 THR A O 1
ATOM 636 N N . ASP A 1 82 ? -1.343 7.562 16.700 1.00 71.31 82 ASP A N 1
ATOM 637 C CA . ASP A 1 82 ? -1.250 6.166 17.152 1.00 71.31 82 ASP A CA 1
ATOM 638 C C . ASP A 1 82 ? -2.594 5.410 17.096 1.00 71.31 82 ASP A C 1
ATOM 640 O O . ASP A 1 82 ? -2.643 4.181 17.211 1.00 71.31 82 ASP A O 1
ATOM 644 N N . ALA A 1 83 ? -3.687 6.131 16.847 1.00 75.62 83 ALA A N 1
ATOM 645 C CA . ALA A 1 83 ? -5.039 5.601 16.865 1.00 75.62 83 ALA A CA 1
ATOM 646 C C . ALA A 1 83 ? -5.570 5.196 15.470 1.00 75.62 83 ALA A C 1
ATOM 648 O O . ALA A 1 83 ? -5.483 5.924 14.483 1.00 75.62 83 ALA A O 1
ATOM 649 N N . TYR A 1 84 ? -6.199 4.017 15.404 1.00 78.69 84 TYR A N 1
ATOM 650 C CA . TYR A 1 84 ? -6.917 3.498 14.228 1.00 78.69 84 TYR A CA 1
ATOM 651 C C . TYR A 1 84 ? -8.378 3.992 14.220 1.00 78.69 84 TYR A C 1
ATOM 653 O O . TYR A 1 84 ? -9.325 3.223 14.466 1.00 78.69 84 TYR A O 1
ATOM 661 N N . GLU A 1 85 ? -8.566 5.289 14.003 1.00 78.31 85 GLU A N 1
ATOM 662 C CA . GLU A 1 85 ? -9.868 5.961 14.133 1.00 78.31 85 GLU A CA 1
ATOM 663 C C . GLU A 1 85 ? -10.601 6.081 12.801 1.00 78.31 85 GLU A C 1
ATOM 665 O O . GLU A 1 85 ? -11.759 5.666 12.695 1.00 78.31 85 GLU A O 1
ATOM 670 N N . THR A 1 86 ? -9.900 6.561 11.774 1.00 90.62 86 THR A N 1
ATOM 671 C CA . THR A 1 86 ? -10.458 6.765 10.433 1.00 90.62 86 THR A CA 1
ATOM 672 C C . THR A 1 86 ? -10.753 5.424 9.762 1.00 90.62 86 THR A C 1
ATOM 674 O O . THR A 1 86 ? -9.986 4.466 9.884 1.00 90.62 86 THR A O 1
ATOM 677 N N . LYS A 1 87 ? -11.882 5.331 9.051 1.00 93.69 87 LYS A N 1
ATOM 678 C CA . LYS A 1 87 ? -12.253 4.163 8.240 1.00 93.69 87 LYS A CA 1
ATOM 679 C C . LYS A 1 87 ? -11.927 4.428 6.772 1.00 93.69 87 LYS A C 1
ATOM 681 O O . LYS A 1 87 ? -12.116 5.543 6.303 1.00 93.69 87 LYS A O 1
ATOM 686 N N . VAL A 1 88 ? -11.524 3.387 6.049 1.00 93.81 88 VAL A N 1
ATOM 687 C CA . VAL A 1 88 ? -11.384 3.404 4.584 1.00 93.81 88 VAL A CA 1
ATOM 688 C C . VAL A 1 88 ? -12.162 2.249 3.957 1.00 93.81 88 VAL A C 1
ATOM 690 O O . VAL A 1 88 ? -12.250 1.164 4.545 1.00 93.81 88 VAL A O 1
ATOM 693 N N . LYS A 1 89 ? -12.740 2.473 2.772 1.00 92.25 89 LYS A N 1
ATOM 694 C CA . LYS A 1 89 ? -13.412 1.430 1.969 1.00 92.25 89 LYS A CA 1
ATOM 695 C C . LYS A 1 89 ? -12.390 0.738 1.047 1.00 92.25 89 LYS A C 1
ATOM 697 O O . LYS A 1 89 ? -11.428 1.370 0.617 1.00 92.25 89 LYS A O 1
ATOM 702 N N . ARG A 1 90 ? -12.586 -0.548 0.712 1.00 90.62 90 ARG A N 1
ATOM 703 C CA . ARG A 1 90 ? -11.836 -1.219 -0.377 1.00 90.62 90 ARG A CA 1
ATOM 704 C C . ARG A 1 90 ? -11.893 -0.346 -1.636 1.00 90.62 90 ARG A C 1
ATOM 706 O O . ARG A 1 90 ? -12.957 0.165 -1.962 1.00 90.62 90 ARG A O 1
ATOM 713 N N . GLY A 1 9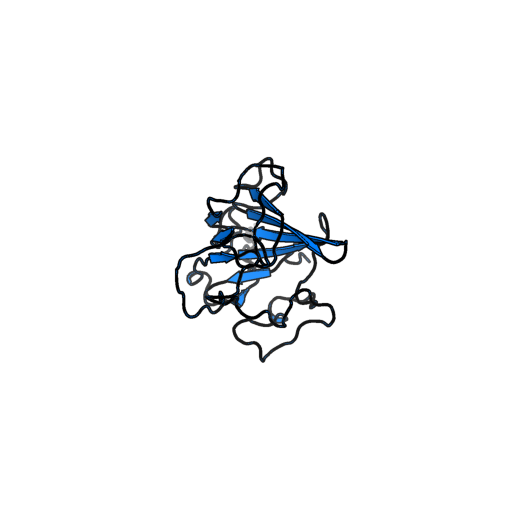1 ? -10.768 -0.188 -2.327 1.00 88.19 91 GLY A N 1
ATOM 714 C CA . GLY A 1 91 ? -10.685 0.623 -3.544 1.00 88.19 91 GLY A CA 1
ATOM 715 C C . GLY A 1 91 ? -10.529 2.130 -3.316 1.00 88.19 91 GLY A C 1
ATOM 716 O O . GLY A 1 91 ? -10.182 2.839 -4.257 1.00 88.19 91 GLY A O 1
ATOM 717 N N . GLN A 1 92 ? -10.705 2.635 -2.088 1.00 92.50 92 GLN A N 1
ATOM 718 C CA . GLN A 1 92 ? -10.432 4.038 -1.767 1.00 92.50 92 GLN A CA 1
ATOM 719 C C . GLN A 1 92 ? -8.940 4.347 -1.934 1.00 92.50 92 GLN A C 1
ATOM 721 O O . GLN A 1 92 ? -8.096 3.568 -1.486 1.00 92.50 92 GLN A O 1
ATOM 726 N N . ILE A 1 93 ? -8.612 5.492 -2.541 1.00 94.81 93 ILE A N 1
ATOM 727 C CA . ILE A 1 93 ? -7.233 5.987 -2.638 1.00 94.81 93 ILE A CA 1
ATOM 728 C C . ILE A 1 93 ? -6.710 6.301 -1.232 1.00 94.81 93 ILE A C 1
ATOM 730 O O . ILE A 1 93 ? -7.345 7.013 -0.467 1.00 94.81 93 ILE A O 1
ATOM 734 N N . ILE A 1 94 ? -5.530 5.782 -0.905 1.00 95.62 94 ILE A N 1
ATOM 735 C CA . ILE A 1 94 ? -4.838 6.013 0.373 1.00 95.62 94 ILE A CA 1
ATOM 736 C C . ILE A 1 94 ? -3.505 6.753 0.199 1.00 95.62 94 ILE A C 1
ATOM 738 O O . ILE A 1 94 ? -2.895 7.217 1.163 1.00 95.62 94 ILE A O 1
ATOM 742 N N . GLY A 1 95 ? -3.046 6.914 -1.041 1.00 96.19 95 GLY A N 1
ATOM 743 C CA . GLY A 1 95 ? -1.850 7.677 -1.361 1.00 96.19 95 GLY A CA 1
ATOM 744 C C . GLY A 1 95 ? -1.363 7.423 -2.779 1.00 96.19 95 GLY A C 1
ATOM 745 O O . GLY A 1 95 ? -2.113 6.988 -3.650 1.00 96.19 95 GLY A O 1
ATOM 746 N N . TRP A 1 96 ? -0.081 7.692 -3.008 1.00 96.25 96 TRP A N 1
ATOM 747 C CA . TRP A 1 96 ? 0.575 7.477 -4.297 1.00 96.25 96 TRP A CA 1
ATOM 748 C C . TRP A 1 96 ? 1.956 6.854 -4.100 1.00 96.25 96 TRP A C 1
ATOM 750 O O . TRP A 1 96 ? 2.722 7.304 -3.243 1.00 96.25 96 TRP A O 1
ATOM 760 N N . ALA A 1 97 ? 2.294 5.867 -4.931 1.00 95.44 97 ALA A N 1
ATOM 761 C CA . ALA A 1 97 ? 3.579 5.168 -4.902 1.00 95.44 97 ALA A CA 1
ATOM 762 C C . ALA A 1 97 ? 4.757 6.144 -5.068 1.00 95.44 97 ALA A C 1
ATOM 764 O O . ALA A 1 97 ? 4.635 7.175 -5.750 1.00 95.44 97 ALA A O 1
ATOM 765 N N . GLY A 1 98 ? 5.890 5.847 -4.430 1.00 94.44 98 GLY A N 1
ATOM 766 C CA . GLY A 1 98 ? 6.991 6.796 -4.269 1.00 94.44 98 GLY A CA 1
ATOM 767 C C . GLY A 1 98 ? 8.345 6.149 -3.985 1.00 94.44 98 GLY A C 1
ATOM 768 O O . GLY A 1 98 ? 8.626 5.037 -4.415 1.00 94.44 98 GLY A O 1
ATOM 769 N N . LYS A 1 99 ? 9.210 6.910 -3.308 1.00 93.38 99 LYS A N 1
ATOM 770 C CA . LYS A 1 99 ? 10.565 6.511 -2.891 1.00 93.38 99 LYS A CA 1
ATOM 771 C C . LYS A 1 99 ? 10.994 7.184 -1.575 1.00 93.38 99 LYS A C 1
ATOM 773 O O . LYS A 1 99 ? 12.167 7.502 -1.379 1.00 93.38 99 LYS A O 1
ATOM 778 N N . THR A 1 100 ? 10.036 7.525 -0.711 1.00 92.81 100 THR A N 1
ATOM 779 C CA . THR A 1 100 ? 10.335 8.207 0.562 1.00 92.81 100 THR A CA 1
ATOM 780 C C . THR A 1 100 ? 10.991 7.247 1.556 1.00 92.81 100 THR A C 1
ATOM 782 O O . THR A 1 100 ? 10.797 6.036 1.482 1.00 92.81 100 THR A O 1
ATOM 785 N N . GLY A 1 101 ? 11.809 7.783 2.469 1.00 84.38 101 GLY A N 1
ATOM 786 C CA . GLY A 1 101 ? 12.620 6.971 3.388 1.00 84.38 101 GLY A CA 1
ATOM 787 C C . GLY A 1 101 ? 13.879 6.359 2.760 1.00 84.38 101 GLY A C 1
ATOM 788 O O . GLY A 1 101 ? 14.539 5.550 3.396 1.00 84.38 101 GLY A O 1
ATOM 789 N N . ASN A 1 102 ? 14.224 6.758 1.530 1.00 72.19 102 ASN A N 1
ATOM 790 C CA . ASN A 1 102 ? 15.428 6.342 0.803 1.00 72.19 102 ASN A CA 1
ATOM 791 C C . ASN A 1 102 ? 15.657 4.808 0.730 1.00 72.19 102 ASN A C 1
ATOM 793 O O . ASN A 1 102 ? 16.728 4.334 1.108 1.00 72.19 102 ASN A O 1
ATOM 797 N N . PRO A 1 103 ? 14.707 4.018 0.187 1.00 68.44 103 PRO A N 1
ATOM 798 C CA . PRO A 1 103 ? 14.827 2.556 0.076 1.00 68.44 103 PRO A CA 1
ATOM 799 C C . PRO A 1 103 ? 15.910 2.066 -0.913 1.00 68.44 103 PRO A C 1
ATOM 801 O O . PRO A 1 103 ? 16.000 0.875 -1.193 1.00 68.44 103 PRO A O 1
ATOM 804 N N . GLY A 1 104 ? 16.714 2.960 -1.503 1.00 69.12 104 GLY A N 1
ATOM 805 C CA . GLY A 1 104 ? 17.748 2.629 -2.496 1.00 69.12 104 GLY A CA 1
ATOM 806 C C . GLY A 1 104 ? 17.224 2.237 -3.888 1.00 69.12 104 GLY A C 1
ATOM 807 O O . GLY A 1 104 ? 18.002 2.166 -4.838 1.00 69.12 104 GLY A O 1
ATOM 808 N N . THR A 1 105 ? 15.916 2.025 -4.033 1.00 74.75 105 THR A N 1
ATOM 809 C CA . THR A 1 105 ? 15.221 1.655 -5.273 1.00 74.75 105 THR A CA 1
ATOM 810 C C . THR A 1 105 ? 14.513 2.849 -5.932 1.00 74.75 105 THR A C 1
ATOM 812 O O . THR A 1 105 ? 14.349 3.924 -5.346 1.00 74.75 105 THR A O 1
ATOM 815 N N . ALA A 1 106 ? 14.105 2.680 -7.196 1.00 89.44 106 ALA A N 1
ATOM 816 C CA . ALA A 1 106 ? 13.275 3.659 -7.903 1.00 89.44 106 ALA A CA 1
ATOM 817 C C . ALA A 1 106 ? 11.813 3.630 -7.407 1.00 89.44 106 ALA A C 1
ATOM 819 O O . ALA A 1 106 ? 11.480 2.914 -6.467 1.00 89.44 106 ALA A O 1
ATOM 820 N N . THR A 1 107 ? 10.930 4.427 -8.017 1.00 93.44 107 THR A N 1
ATOM 821 C CA . THR A 1 107 ? 9.549 4.600 -7.533 1.00 93.44 107 THR A CA 1
ATOM 822 C C . THR A 1 107 ? 8.754 3.292 -7.541 1.00 93.44 107 THR A C 1
ATOM 824 O O . THR A 1 107 ? 8.525 2.720 -8.602 1.00 93.44 107 THR A O 1
ATOM 827 N N . HIS A 1 108 ? 8.288 2.849 -6.378 1.00 93.12 108 HIS A N 1
ATOM 828 C CA . HIS A 1 108 ? 7.494 1.631 -6.209 1.00 93.12 108 HIS A CA 1
ATOM 829 C C . HIS A 1 108 ? 6.525 1.783 -5.024 1.00 93.12 108 HIS A C 1
ATOM 831 O O . HIS A 1 108 ? 6.530 2.790 -4.308 1.00 93.12 108 HIS A O 1
ATOM 837 N N . LEU A 1 109 ? 5.657 0.792 -4.849 1.00 93.88 109 LEU A N 1
ATOM 838 C CA . LEU A 1 109 ? 4.893 0.558 -3.627 1.00 93.88 109 LEU A CA 1
ATOM 839 C C . LEU A 1 109 ? 5.440 -0.715 -2.983 1.00 93.88 109 LEU A C 1
ATOM 841 O O . LEU A 1 109 ? 5.323 -1.765 -3.601 1.00 93.88 109 LEU A O 1
ATOM 845 N N . HIS A 1 110 ? 5.962 -0.641 -1.761 1.00 93.81 110 HIS A N 1
ATOM 846 C CA . HIS A 1 110 ? 6.212 -1.836 -0.944 1.00 93.81 110 HIS A CA 1
ATOM 847 C C . HIS A 1 110 ? 4.917 -2.209 -0.216 1.00 93.81 110 HIS A C 1
ATOM 849 O O . HIS A 1 110 ? 4.340 -1.365 0.473 1.00 93.81 110 HIS A O 1
ATOM 855 N N . PHE A 1 111 ? 4.440 -3.438 -0.387 1.00 93.06 111 PHE A N 1
ATOM 856 C CA . PHE A 1 111 ? 3.164 -3.920 0.143 1.00 93.06 111 PHE A CA 1
ATOM 857 C C . PHE A 1 111 ? 3.349 -5.175 0.999 1.00 93.06 111 PHE A C 1
ATOM 859 O O . PHE A 1 111 ? 3.958 -6.143 0.549 1.00 93.06 111 PHE A O 1
ATOM 866 N N . GLU A 1 112 ? 2.771 -5.199 2.200 1.00 92.94 112 GLU A N 1
ATOM 867 C CA . GLU A 1 112 ? 2.789 -6.374 3.087 1.00 92.94 112 GLU A CA 1
ATOM 868 C C . GLU A 1 112 ? 1.370 -6.758 3.520 1.00 92.94 112 GLU A C 1
ATOM 870 O O . GLU A 1 112 ? 0.516 -5.885 3.698 1.00 92.94 112 GLU A O 1
ATOM 875 N N . ILE A 1 113 ? 1.143 -8.053 3.769 1.00 92.25 113 ILE A N 1
ATOM 876 C CA . ILE A 1 113 ? 0.021 -8.538 4.584 1.00 92.25 113 ILE A CA 1
ATOM 877 C C . ILE A 1 113 ? 0.591 -9.122 5.875 1.00 92.25 113 ILE A C 1
ATOM 879 O O . ILE A 1 113 ? 1.570 -9.866 5.837 1.00 92.25 113 ILE A O 1
ATOM 883 N N . LEU A 1 114 ? -0.025 -8.800 7.015 1.00 91.50 114 LEU A N 1
ATOM 884 C CA . LEU A 1 114 ? 0.363 -9.340 8.316 1.00 91.50 114 LEU A CA 1
ATOM 885 C C . LEU A 1 114 ? -0.845 -9.869 9.097 1.00 91.50 114 LEU A C 1
ATOM 887 O O . LEU A 1 114 ? -1.918 -9.262 9.085 1.00 91.50 114 LEU A O 1
ATOM 891 N N . THR A 1 115 ? -0.667 -10.961 9.842 1.00 89.94 115 THR A N 1
ATOM 892 C CA . THR A 1 115 ? -1.649 -11.446 10.841 1.00 89.94 115 THR A CA 1
ATOM 893 C C . THR A 1 115 ? -1.422 -10.843 12.229 1.00 89.94 115 THR A C 1
ATOM 895 O O . THR A 1 115 ? -2.320 -10.831 13.068 1.00 89.94 115 THR A O 1
ATOM 898 N N . GLY A 1 116 ? -0.231 -10.295 12.466 1.00 84.19 116 GLY A N 1
ATOM 899 C CA . GLY A 1 116 ? 0.189 -9.697 13.728 1.00 84.19 116 GLY A CA 1
ATOM 900 C C . GLY A 1 116 ? 1.589 -9.081 13.623 1.00 84.19 116 GLY A C 1
ATOM 901 O O . GLY A 1 116 ? 2.210 -9.146 12.558 1.00 84.19 116 GLY A O 1
ATOM 902 N N . PRO A 1 117 ? 2.109 -8.475 14.706 1.00 76.69 117 PRO A N 1
ATOM 903 C CA . PRO A 1 117 ? 3.444 -7.880 14.718 1.00 76.69 117 PRO A CA 1
ATOM 904 C C . PRO A 1 117 ? 4.518 -8.906 14.332 1.00 76.69 117 PRO A C 1
ATOM 906 O O . PRO A 1 117 ? 4.662 -9.934 14.988 1.00 76.69 117 PRO A O 1
ATOM 909 N N . GLY A 1 118 ? 5.251 -8.640 13.249 1.00 76.56 118 GLY A N 1
ATOM 910 C CA . GLY A 1 118 ? 6.290 -9.541 12.739 1.00 76.56 118 GLY A CA 1
ATOM 911 C C . GLY A 1 118 ? 5.786 -10.859 12.132 1.00 76.56 118 GLY A C 1
ATOM 912 O O . GLY A 1 118 ? 6.582 -11.772 11.929 1.00 76.56 118 GLY A O 1
ATOM 913 N N . GLN A 1 119 ? 4.485 -10.981 11.848 1.00 87.19 119 GLN A N 1
ATOM 914 C CA . GLN A 1 119 ? 3.887 -12.160 11.217 1.00 87.19 119 GLN A CA 1
ATOM 915 C C . GLN A 1 119 ? 3.461 -11.831 9.785 1.00 87.19 119 GLN A C 1
ATOM 917 O O . GLN A 1 119 ? 2.290 -11.548 9.526 1.00 87.19 119 GLN A O 1
ATOM 922 N N . TRP A 1 120 ? 4.431 -11.828 8.873 1.00 88.56 120 TRP A N 1
ATOM 923 C CA . TRP A 1 120 ? 4.210 -11.595 7.445 1.00 88.56 120 TRP A CA 1
ATOM 924 C C . TRP A 1 120 ? 3.580 -12.813 6.766 1.00 88.56 120 TRP A C 1
ATOM 926 O O . TRP A 1 120 ? 3.991 -13.949 7.004 1.00 88.56 120 TRP A O 1
ATOM 936 N N . LEU A 1 121 ? 2.613 -12.558 5.888 1.00 88.62 121 LEU A N 1
ATOM 937 C CA . LEU A 1 121 ? 1.982 -13.545 5.018 1.00 88.62 121 LEU A CA 1
ATOM 938 C C . LEU A 1 121 ? 2.347 -13.233 3.563 1.00 88.62 121 LEU A C 1
ATOM 940 O O . LEU A 1 121 ? 2.271 -12.076 3.146 1.00 88.62 121 LEU A O 1
ATOM 944 N N . ASP A 1 122 ? 2.678 -14.257 2.778 1.00 88.62 122 ASP A N 1
ATOM 945 C CA . ASP A 1 122 ? 2.680 -14.120 1.324 1.00 88.62 122 ASP A CA 1
ATOM 946 C C . ASP A 1 122 ? 1.227 -14.159 0.818 1.00 88.62 122 ASP A C 1
ATOM 948 O O . ASP A 1 122 ? 0.578 -15.199 0.929 1.00 88.62 122 ASP A O 1
ATOM 952 N N . PRO A 1 123 ? 0.685 -13.074 0.236 1.00 87.00 123 PRO A N 1
ATOM 953 C CA . PRO A 1 123 ? -0.699 -13.069 -0.219 1.00 87.00 123 PRO A CA 1
ATOM 954 C C . PRO A 1 123 ? -0.951 -13.952 -1.453 1.00 87.00 123 PRO A C 1
ATOM 956 O O . PRO A 1 123 ? -2.114 -14.197 -1.771 1.00 87.00 123 PRO A O 1
ATOM 959 N N . TYR A 1 124 ? 0.095 -14.429 -2.139 1.00 87.00 124 TYR A N 1
ATOM 960 C CA . TYR A 1 124 ? -0.006 -15.419 -3.216 1.00 87.00 124 TYR A CA 1
ATOM 961 C C . TYR A 1 124 ? 0.245 -16.859 -2.747 1.00 87.00 124 TYR A C 1
ATOM 963 O O . TYR A 1 124 ? 0.048 -17.758 -3.558 1.00 87.00 124 TYR A O 1
ATOM 971 N N . ASP A 1 125 ? 0.670 -17.094 -1.499 1.00 88.62 125 ASP A N 1
ATOM 972 C CA . ASP A 1 125 ? 0.982 -18.439 -0.977 1.00 88.62 125 ASP A CA 1
ATOM 973 C C . ASP A 1 125 ? 2.041 -19.201 -1.823 1.00 88.62 125 ASP A C 1
ATOM 975 O O . ASP A 1 125 ? 1.921 -20.386 -2.118 1.00 88.62 125 ASP A O 1
ATOM 979 N N . ILE A 1 126 ? 3.087 -18.498 -2.282 1.00 86.62 126 ILE A N 1
ATOM 980 C CA . ILE A 1 126 ? 4.169 -19.052 -3.126 1.00 86.62 126 ILE A CA 1
ATOM 981 C C . ILE A 1 126 ? 5.491 -19.173 -2.348 1.00 86.62 126 ILE A C 1
ATOM 983 O O . ILE A 1 126 ? 6.289 -20.069 -2.622 1.00 86.62 126 ILE A O 1
ATOM 987 N N . TYR A 1 127 ? 5.747 -18.260 -1.403 1.00 84.19 127 TYR A N 1
ATOM 988 C CA . TYR A 1 127 ? 6.957 -18.173 -0.568 1.00 84.19 127 TYR A CA 1
ATOM 989 C C . TYR A 1 127 ? 8.279 -18.257 -1.361 1.00 84.19 127 TYR A C 1
ATOM 991 O O . TYR A 1 127 ? 9.279 -18.817 -0.907 1.00 84.19 127 TYR A O 1
ATOM 999 N N . GLY A 1 128 ? 8.279 -17.699 -2.575 1.00 81.69 128 GLY A N 1
ATOM 1000 C CA . GLY A 1 128 ? 9.350 -17.852 -3.557 1.00 81.69 128 GLY A CA 1
ATOM 1001 C C . GLY A 1 128 ? 10.202 -16.600 -3.773 1.00 81.69 128 GLY A C 1
ATOM 1002 O O . GLY A 1 128 ? 10.045 -15.562 -3.135 1.00 81.69 128 GLY A O 1
ATOM 1003 N N . TYR A 1 129 ? 11.113 -16.679 -4.744 1.00 80.81 129 TYR A N 1
ATOM 1004 C CA . TYR A 1 129 ? 11.785 -15.494 -5.287 1.00 80.81 129 TYR A CA 1
ATOM 1005 C C . TYR A 1 129 ? 10.854 -14.722 -6.232 1.00 80.81 129 TYR A C 1
ATOM 1007 O O . TYR A 1 129 ? 9.913 -15.290 -6.772 1.00 80.81 129 TYR A O 1
ATOM 1015 N N . ALA A 1 130 ? 11.167 -13.457 -6.527 1.00 77.06 130 ALA A N 1
ATOM 1016 C CA . ALA A 1 130 ? 10.364 -12.574 -7.387 1.00 77.06 130 ALA A CA 1
ATOM 1017 C C . ALA A 1 130 ? 9.884 -13.205 -8.711 1.00 77.06 130 ALA A C 1
ATOM 1019 O O . ALA A 1 130 ? 8.755 -12.986 -9.135 1.00 77.06 130 ALA A O 1
ATOM 1020 N N . ALA A 1 131 ? 10.730 -14.023 -9.348 1.00 77.00 131 ALA A N 1
ATOM 1021 C CA . ALA A 1 131 ? 10.408 -14.711 -10.597 1.00 77.00 131 ALA A CA 1
ATOM 1022 C C . ALA A 1 131 ? 9.334 -15.811 -10.459 1.00 77.00 131 ALA A C 1
ATOM 1024 O O . ALA A 1 131 ? 8.857 -16.302 -11.477 1.00 77.00 131 ALA A O 1
ATOM 1025 N N . ALA A 1 132 ? 8.981 -16.223 -9.237 1.00 79.56 132 ALA A N 1
ATOM 1026 C CA . ALA A 1 132 ? 7.946 -17.213 -8.956 1.00 79.56 132 ALA A CA 1
ATOM 1027 C C . ALA A 1 132 ? 6.525 -16.627 -9.013 1.00 79.56 132 ALA A C 1
ATOM 1029 O O . ALA A 1 132 ? 5.589 -17.365 -9.307 1.00 79.56 132 ALA A O 1
ATOM 1030 N N . TYR A 1 133 ? 6.368 -15.322 -8.777 1.00 80.69 133 TYR A N 1
ATOM 1031 C CA . TYR A 1 133 ? 5.066 -14.660 -8.677 1.00 80.69 133 TYR A CA 1
ATOM 1032 C C . TYR A 1 133 ? 4.438 -14.389 -10.055 1.00 80.69 133 TYR A C 1
ATOM 1034 O O . TYR A 1 133 ? 5.154 -14.028 -10.997 1.00 80.69 133 TYR A O 1
ATOM 1042 N N . PRO A 1 134 ? 3.105 -14.518 -10.202 1.00 76.19 134 PRO A N 1
ATOM 1043 C CA . PRO A 1 134 ? 2.409 -14.096 -11.413 1.00 76.19 134 PRO A CA 1
ATOM 1044 C C . PRO A 1 134 ? 2.497 -12.577 -11.604 1.00 76.19 134 PRO A C 1
ATOM 1046 O O . PRO A 1 134 ? 2.483 -11.800 -10.649 1.00 76.19 134 PRO A O 1
ATOM 1049 N N . ALA A 1 135 ? 2.525 -12.133 -12.860 1.00 67.88 135 ALA A N 1
ATOM 1050 C CA . ALA A 1 135 ? 2.328 -10.726 -13.182 1.00 67.88 135 ALA A CA 1
ATOM 1051 C C . ALA A 1 135 ? 0.819 -10.445 -13.326 1.00 67.88 135 ALA A C 1
ATOM 1053 O O . ALA A 1 135 ? 0.190 -11.092 -14.161 1.00 67.88 135 ALA A O 1
ATOM 1054 N N . PRO A 1 136 ? 0.234 -9.449 -12.629 1.00 59.59 136 PRO A N 1
ATOM 1055 C CA . PRO A 1 136 ? -1.167 -9.055 -12.822 1.00 59.59 136 PRO A CA 1
ATOM 1056 C C . PRO A 1 136 ? -1.506 -8.710 -14.281 1.00 59.59 136 PRO A C 1
ATOM 1058 O O . PRO A 1 136 ? -2.612 -8.959 -14.743 1.00 59.59 136 PRO A O 1
ATOM 1061 N N . ALA A 1 137 ? -0.528 -8.186 -15.031 1.00 58.47 137 ALA A N 1
ATOM 1062 C CA . ALA A 1 137 ? -0.650 -7.890 -16.459 1.00 58.47 137 ALA A CA 1
ATOM 1063 C C . ALA A 1 137 ? -0.453 -9.103 -17.403 1.00 58.47 137 ALA A C 1
ATOM 1065 O O . ALA A 1 137 ? -0.632 -8.950 -18.608 1.00 58.47 137 ALA A O 1
ATOM 1066 N N . ASN A 1 138 ? -0.077 -10.288 -16.902 1.00 60.47 138 ASN A N 1
ATOM 1067 C CA . ASN A 1 138 ? -0.107 -11.536 -17.674 1.00 60.47 138 ASN A CA 1
ATOM 1068 C C . ASN A 1 138 ? -0.623 -12.710 -16.812 1.00 60.47 138 ASN A C 1
ATOM 1070 O O . ASN A 1 138 ? 0.170 -13.521 -16.324 1.00 60.47 138 ASN A O 1
ATOM 1074 N N . PRO A 1 139 ? -1.951 -12.819 -16.619 1.00 55.38 139 PRO A N 1
ATOM 1075 C CA . PRO A 1 139 ? -2.554 -13.803 -15.720 1.00 55.38 139 PRO A CA 1
ATOM 1076 C C . PRO A 1 139 ? -2.481 -15.258 -16.210 1.00 55.38 139 PRO A C 1
ATOM 1078 O O . PRO A 1 139 ? -2.933 -16.151 -15.503 1.00 55.38 139 PRO A O 1
ATOM 1081 N N . ARG A 1 140 ? -1.933 -15.524 -17.405 1.00 55.50 140 ARG A N 1
ATOM 1082 C CA . ARG A 1 140 ? -1.884 -16.874 -17.993 1.00 55.50 140 ARG A CA 1
ATOM 1083 C C . ARG A 1 140 ? -0.659 -17.702 -17.598 1.00 55.50 140 ARG A C 1
ATOM 1085 O O . ARG A 1 140 ? -0.648 -18.897 -17.870 1.00 55.50 140 ARG A O 1
ATOM 1092 N N . ASP A 1 141 ? 0.352 -17.099 -16.972 1.00 56.06 141 ASP A N 1
ATOM 1093 C CA . ASP A 1 141 ? 1.648 -17.767 -16.788 1.00 56.06 141 ASP A CA 1
ATOM 1094 C C . ASP A 1 141 ? 1.752 -18.596 -15.496 1.00 56.06 141 ASP A C 1
ATOM 1096 O O . ASP A 1 141 ? 2.510 -19.566 -15.469 1.00 56.06 141 ASP A O 1
ATOM 1100 N N . ARG A 1 142 ? 1.087 -18.192 -14.398 1.00 65.50 142 ARG A N 1
ATOM 1101 C CA . ARG A 1 142 ? 1.259 -18.798 -13.058 1.00 65.50 142 ARG A CA 1
ATOM 1102 C C . ARG A 1 142 ? 0.012 -18.653 -12.185 1.00 65.50 142 ARG A C 1
ATOM 1104 O O . ARG A 1 142 ? -0.595 -17.585 -12.158 1.00 65.50 142 ARG A O 1
ATOM 1111 N N . ALA A 1 143 ? -0.302 -19.700 -11.427 1.00 74.31 143 ALA A N 1
ATOM 1112 C CA . ALA A 1 143 ? -1.300 -19.679 -10.360 1.00 74.31 143 ALA A CA 1
ATOM 1113 C C . ALA A 1 143 ? -0.657 -19.387 -8.989 1.00 74.31 143 ALA A C 1
ATOM 1115 O O . ALA A 1 143 ? 0.563 -19.448 -8.831 1.00 74.31 143 ALA A O 1
ATOM 1116 N N . CYS A 1 144 ? -1.500 -19.068 -8.011 1.00 84.75 144 CYS A N 1
ATOM 1117 C CA . CYS A 1 144 ? -1.159 -18.906 -6.601 1.00 84.75 144 CYS A CA 1
ATOM 1118 C C . CYS A 1 144 ? -1.063 -20.277 -5.922 1.00 84.75 144 CYS A C 1
ATOM 1120 O O . CYS A 1 144 ? -1.512 -21.282 -6.480 1.00 84.75 144 CYS A O 1
ATOM 1122 N N . GLY A 1 145 ? -0.550 -20.302 -4.694 1.00 84.81 145 GLY A N 1
ATOM 1123 C CA . GLY A 1 145 ? -0.745 -21.432 -3.794 1.00 84.81 145 GLY A CA 1
ATOM 1124 C C . GLY A 1 145 ? -2.220 -21.644 -3.414 1.00 84.81 145 GLY A C 1
ATOM 1125 O O . GLY A 1 145 ? -3.075 -20.779 -3.669 1.00 84.81 145 GLY A O 1
ATOM 1126 N N . PRO A 1 146 ? -2.544 -22.816 -2.843 1.00 84.38 146 PRO A N 1
ATOM 1127 C CA . PRO A 1 146 ? -3.909 -23.181 -2.471 1.00 84.38 146 PRO A CA 1
ATOM 1128 C C . PRO A 1 146 ? -4.536 -22.235 -1.436 1.00 84.38 146 PRO A C 1
ATOM 1130 O O . PRO A 1 146 ? -5.730 -21.962 -1.541 1.00 84.38 146 PRO A O 1
ATOM 1133 N N . ASP A 1 147 ? -3.752 -21.686 -0.503 1.00 85.94 147 ASP A N 1
ATOM 1134 C CA . ASP A 1 147 ? -4.230 -20.898 0.644 1.00 85.94 147 ASP A CA 1
ATOM 1135 C C . ASP A 1 147 ? -4.005 -19.379 0.465 1.00 85.94 147 ASP A C 1
ATOM 1137 O O . ASP A 1 147 ? -3.865 -18.616 1.427 1.00 85.94 147 ASP A O 1
ATOM 1141 N N . HIS A 1 148 ? -3.973 -18.914 -0.789 1.00 85.75 148 HIS A N 1
ATOM 1142 C CA . HIS A 1 148 ? -3.733 -17.511 -1.134 1.00 85.75 148 HIS A CA 1
ATOM 1143 C C . HIS A 1 148 ? -4.777 -16.539 -0.560 1.00 85.75 148 HIS A C 1
ATOM 1145 O O . HIS A 1 148 ? -5.956 -16.844 -0.388 1.00 85.75 148 HIS A O 1
ATOM 1151 N N . PHE A 1 149 ? -4.335 -15.309 -0.284 1.00 85.62 149 PHE A N 1
ATOM 1152 C CA . PHE A 1 149 ? -5.137 -14.311 0.429 1.00 85.62 149 PHE A CA 1
ATOM 1153 C C . PHE A 1 149 ? -5.944 -13.381 -0.493 1.00 85.62 149 PHE A C 1
ATOM 1155 O O . PHE A 1 149 ? -6.839 -12.658 -0.039 1.00 85.62 149 PHE A O 1
ATOM 1162 N N . TRP A 1 150 ? -5.622 -13.362 -1.787 1.00 84.69 150 TRP A N 1
ATOM 1163 C CA . TRP A 1 150 ? -6.371 -12.606 -2.790 1.00 84.69 150 TRP A CA 1
ATOM 1164 C C . TRP A 1 150 ? -7.755 -13.218 -3.060 1.00 84.69 150 TRP A C 1
ATOM 1166 O O . TRP A 1 150 ? -7.983 -14.399 -2.839 1.00 84.69 150 TRP A O 1
ATOM 1176 N N . ARG A 1 151 ? -8.703 -12.403 -3.547 1.00 80.19 151 ARG A N 1
ATOM 1177 C CA . ARG A 1 151 ? -10.040 -12.887 -3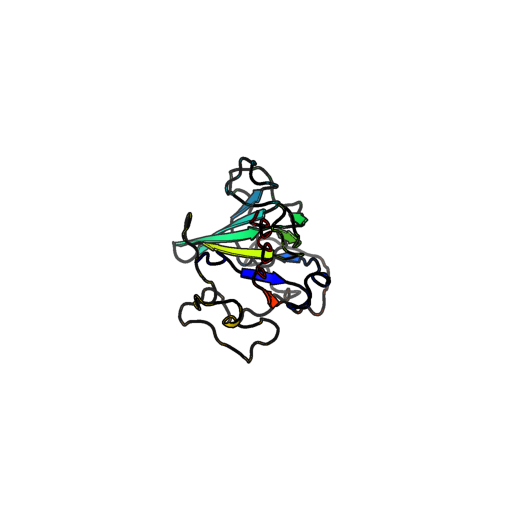.958 1.00 80.19 151 ARG A CA 1
ATOM 1178 C C . ARG A 1 151 ? -10.029 -13.626 -5.299 1.00 80.19 151 ARG A C 1
ATOM 1180 O O . ARG A 1 151 ? -10.936 -14.397 -5.579 1.00 80.19 151 ARG A O 1
ATOM 1187 N N . GLU A 1 152 ? -9.035 -13.320 -6.118 1.00 79.62 152 GLU A N 1
ATOM 1188 C CA . GLU A 1 152 ? -8.823 -13.805 -7.476 1.00 79.62 152 GLU A CA 1
ATOM 1189 C C . GLU A 1 152 ? -7.322 -14.045 -7.629 1.00 79.62 152 GLU A C 1
ATOM 1191 O O . GLU A 1 152 ? -6.526 -13.328 -7.010 1.00 79.62 152 GLU A O 1
ATOM 1196 N N . CYS A 1 153 ? -6.929 -15.014 -8.457 1.00 77.31 153 CYS A N 1
ATOM 1197 C CA . CYS A 1 153 ? -5.523 -15.296 -8.702 1.00 77.31 153 CYS A CA 1
ATOM 1198 C C . CYS A 1 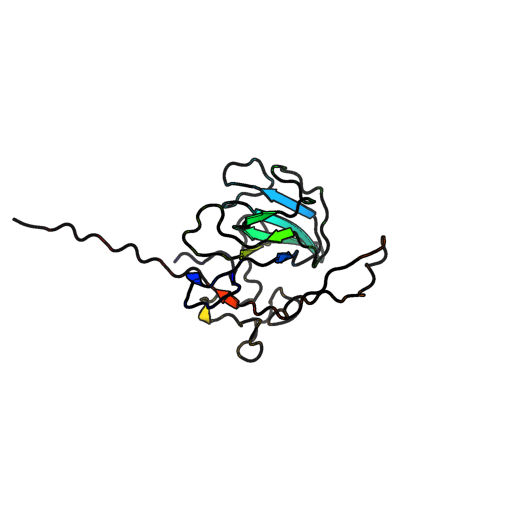153 ? -5.142 -15.284 -10.200 1.00 77.31 153 CYS A C 1
ATOM 1200 O O . CYS A 1 153 ? -5.700 -16.073 -10.965 1.00 77.31 153 CYS A O 1
ATOM 1202 N N . PRO A 1 154 ? -4.137 -14.474 -10.602 1.00 76.19 154 PRO A N 1
ATOM 1203 C CA . PRO A 1 154 ? -3.620 -13.333 -9.838 1.00 76.19 154 PRO A CA 1
ATOM 1204 C C . PRO A 1 154 ? -4.737 -12.307 -9.575 1.00 76.19 154 PRO A C 1
ATOM 1206 O O . PRO A 1 154 ? -5.737 -12.311 -10.294 1.00 76.19 154 PRO A O 1
ATOM 1209 N N . PRO A 1 155 ? -4.590 -11.414 -8.582 1.00 74.44 155 PRO A N 1
ATOM 1210 C CA . PRO A 1 155 ? -5.577 -10.371 -8.350 1.00 74.44 155 PRO A CA 1
ATOM 1211 C C . PRO A 1 155 ? -5.679 -9.492 -9.598 1.00 74.44 155 PRO A C 1
ATOM 1213 O O . PRO A 1 155 ? -4.679 -8.911 -10.038 1.00 74.44 155 PRO A O 1
ATOM 1216 N N . ALA A 1 156 ? -6.882 -9.388 -10.167 1.00 70.44 156 ALA A N 1
ATOM 1217 C CA . ALA A 1 156 ? -7.124 -8.476 -11.272 1.00 70.44 156 ALA A CA 1
ATOM 1218 C C . ALA A 1 156 ? -6.799 -7.029 -10.846 1.00 70.44 156 ALA A C 1
ATOM 1220 O O . ALA A 1 156 ? -7.034 -6.653 -9.688 1.00 70.44 156 ALA A O 1
ATOM 1221 N N . PRO A 1 157 ? -6.273 -6.184 -11.756 1.00 68.38 157 PRO A N 1
ATOM 1222 C CA . PRO A 1 157 ? -6.190 -4.751 -11.512 1.00 68.38 157 PRO A CA 1
ATOM 1223 C C . PRO A 1 157 ? -7.564 -4.223 -11.094 1.00 68.38 157 PRO A C 1
ATOM 1225 O O . PRO A 1 157 ? -8.555 -4.467 -11.780 1.00 68.38 157 PRO A O 1
ATOM 1228 N N . TYR A 1 158 ? -7.633 -3.506 -9.970 1.00 65.56 158 TYR A N 1
ATOM 1229 C CA . TYR A 1 158 ? -8.891 -2.923 -9.513 1.00 65.56 158 TYR A CA 1
ATOM 1230 C C . TYR A 1 158 ? -9.350 -1.858 -10.509 1.00 65.56 158 TYR A C 1
ATOM 1232 O O . TYR A 1 158 ? -8.828 -0.741 -10.527 1.00 65.56 158 TYR A O 1
ATOM 1240 N N . VAL A 1 159 ? -10.333 -2.217 -11.327 1.00 61.16 159 VAL A N 1
ATOM 1241 C CA . VAL A 1 159 ? -11.140 -1.265 -12.080 1.00 61.16 159 VAL A CA 1
ATOM 1242 C C . VAL A 1 159 ? -12.205 -0.753 -11.108 1.00 61.16 159 VAL A C 1
ATOM 1244 O O . VAL A 1 159 ? -12.949 -1.573 -10.565 1.00 61.16 159 VAL A O 1
ATOM 1247 N N . PRO A 1 160 ? -12.293 0.562 -10.840 1.00 52.31 160 PRO A N 1
ATOM 1248 C CA . PRO A 1 160 ? -13.449 1.114 -10.154 1.00 52.31 160 PRO A CA 1
ATOM 1249 C C . PRO A 1 160 ? -14.685 0.797 -10.996 1.00 52.31 160 PRO A C 1
ATOM 1251 O O . PRO A 1 160 ? -14.800 1.273 -12.123 1.00 52.31 160 PRO A O 1
ATOM 1254 N N . VAL A 1 161 ? -15.587 -0.033 -10.473 1.00 47.28 161 VAL A N 1
ATOM 1255 C CA . VAL A 1 161 ? -16.909 -0.210 -11.079 1.00 47.28 161 VAL A CA 1
ATOM 1256 C C . VAL A 1 161 ? -17.604 1.140 -10.933 1.00 47.28 161 VAL A C 1
ATOM 1258 O O . VAL A 1 161 ? -17.791 1.586 -9.801 1.00 47.28 161 VAL A O 1
ATOM 1261 N N . GLU A 1 162 ? -17.905 1.830 -12.039 1.00 45.94 162 GLU A N 1
ATOM 1262 C CA . GLU A 1 162 ? -18.360 3.232 -11.963 1.00 45.94 162 GLU A CA 1
ATOM 1263 C C . GLU A 1 162 ? -19.693 3.390 -11.203 1.00 45.94 162 GLU A C 1
ATOM 1265 O O . GLU A 1 162 ? -19.951 4.469 -10.675 1.00 45.94 162 GLU A O 1
ATOM 1270 N N . ASP A 1 163 ? -20.460 2.300 -11.045 1.00 42.78 163 ASP A N 1
ATOM 1271 C CA . ASP A 1 163 ? -21.748 2.255 -10.346 1.00 42.78 163 ASP A CA 1
ATOM 1272 C C . ASP A 1 163 ? -21.952 0.988 -9.467 1.00 42.78 163 ASP A C 1
ATOM 1274 O O . ASP A 1 163 ? -23.062 0.455 -9.411 1.00 42.78 163 ASP A O 1
ATOM 1278 N N . GLU A 1 164 ? -20.937 0.466 -8.751 1.00 40.88 164 GLU A N 1
ATOM 1279 C CA . GLU A 1 164 ? -21.262 -0.467 -7.642 1.00 40.88 164 GLU A CA 1
ATOM 1280 C C . GLU A 1 164 ? -21.949 0.329 -6.512 1.00 40.88 164 GLU A C 1
ATOM 1282 O O . GLU A 1 164 ? -21.325 1.239 -5.949 1.00 40.88 164 GLU A O 1
ATOM 1287 N N . PRO A 1 165 ? -23.217 0.032 -6.154 1.00 38.31 165 PRO A N 1
ATOM 1288 C CA . PRO A 1 165 ? -23.889 0.750 -5.082 1.00 38.31 165 PRO A CA 1
ATOM 1289 C C . PRO A 1 165 ? -23.135 0.521 -3.764 1.00 38.31 165 PRO A C 1
ATOM 1291 O O . PRO A 1 165 ? -22.660 -0.591 -3.509 1.00 38.31 165 PRO A O 1
ATOM 1294 N N . PRO A 1 166 ? -23.005 1.547 -2.901 1.00 41.72 166 PRO A N 1
ATOM 1295 C CA . PRO A 1 166 ? -22.358 1.364 -1.612 1.00 41.72 166 PRO A CA 1
ATOM 1296 C C . PRO A 1 166 ? -23.089 0.264 -0.822 1.00 41.72 166 PRO A C 1
ATOM 1298 O O . PRO A 1 166 ? -24.322 0.234 -0.849 1.00 41.72 166 PRO A O 1
ATOM 1301 N N . PRO A 1 167 ? -22.369 -0.612 -0.088 1.00 46.44 167 PRO A N 1
ATOM 1302 C CA . PRO A 1 167 ? -23.022 -1.507 0.863 1.00 46.44 167 PRO A CA 1
ATOM 1303 C C . PRO A 1 167 ? -23.853 -0.648 1.817 1.00 46.44 167 PRO A C 1
ATOM 1305 O O . PRO A 1 167 ? -23.311 0.323 2.348 1.00 46.44 167 PRO A O 1
ATOM 1308 N N . GLU A 1 168 ? -25.142 -0.980 1.955 1.00 37.12 168 GLU A N 1
ATOM 1309 C CA . GLU A 1 168 ? -26.211 -0.113 2.480 1.00 37.12 168 GLU A CA 1
ATOM 1310 C C . GLU A 1 168 ? -25.732 0.830 3.599 1.00 37.12 168 GLU A C 1
ATOM 1312 O O . GLU A 1 168 ? -25.487 0.416 4.734 1.00 37.12 168 GLU A O 1
ATOM 1317 N N . GLY A 1 169 ? -25.532 2.105 3.243 1.00 41.94 169 GLY A N 1
ATOM 1318 C CA . GLY A 1 169 ? -24.852 3.083 4.095 1.00 41.94 169 GLY A CA 1
ATOM 1319 C C . GLY A 1 169 ? -24.174 4.211 3.307 1.00 41.94 169 GLY A C 1
ATOM 1320 O O . GLY A 1 169 ? -23.004 4.102 2.927 1.00 41.94 169 GLY A O 1
ATOM 1321 N N . ASP A 1 170 ? -24.927 5.303 3.148 1.00 38.03 170 ASP A N 1
ATOM 1322 C CA . ASP A 1 170 ? -24.524 6.657 2.727 1.00 38.03 170 ASP A CA 1
ATOM 1323 C C . ASP A 1 170 ? -24.009 6.857 1.277 1.00 38.03 170 ASP A C 1
ATOM 1325 O O . ASP A 1 170 ? -23.005 6.286 0.840 1.00 38.03 170 ASP A O 1
ATOM 1329 N N . GLY A 1 171 ? -24.708 7.731 0.533 1.00 30.92 171 GLY A N 1
ATOM 1330 C CA . GLY A 1 171 ? -24.381 8.172 -0.838 1.00 30.92 171 GLY A CA 1
ATOM 1331 C C . GLY A 1 171 ? -23.701 9.559 -0.908 1.00 30.92 171 GLY A C 1
ATOM 1332 O O . GLY A 1 171 ? -23.080 9.984 0.061 1.00 30.92 171 GLY A O 1
ATOM 1333 N N . PRO A 1 172 ? -23.847 10.312 -2.018 1.00 43.03 172 PRO A N 1
ATOM 1334 C CA . PRO A 1 172 ? -23.384 9.876 -3.343 1.00 43.03 172 PRO A CA 1
ATOM 1335 C C . PRO A 1 172 ? -22.436 10.872 -4.068 1.00 43.03 172 PRO A C 1
ATOM 1337 O O . PRO A 1 172 ? -22.671 12.074 -4.025 1.00 43.03 172 PRO A O 1
ATOM 1340 N N . SER A 1 173 ? -21.472 10.313 -4.827 1.00 37.62 173 SER A N 1
ATOM 1341 C CA . SER A 1 173 ? -20.870 10.752 -6.126 1.00 37.62 173 SER A CA 1
ATOM 1342 C C . SER A 1 173 ? -20.308 12.196 -6.283 1.00 37.62 173 SER A C 1
ATOM 1344 O O . SER A 1 173 ? -20.683 13.111 -5.571 1.00 37.62 173 SER A O 1
ATOM 1346 N N . ARG A 1 174 ? -19.374 12.569 -7.179 1.00 31.03 174 ARG A N 1
ATOM 1347 C CA . ARG A 1 174 ? -18.872 12.159 -8.524 1.00 31.03 174 ARG A CA 1
ATOM 1348 C C . ARG A 1 174 ? -17.393 12.642 -8.653 1.00 31.03 174 ARG A C 1
ATOM 1350 O O . ARG A 1 174 ? -16.993 13.449 -7.822 1.00 31.03 174 ARG A O 1
ATOM 1357 N N . VAL A 1 175 ? -16.521 12.355 -9.637 1.00 33.59 175 VAL A N 1
ATOM 1358 C CA . VAL A 1 175 ? -16.353 11.423 -10.793 1.00 33.59 175 VAL A CA 1
ATOM 1359 C C . VAL A 1 175 ? -14.859 11.522 -11.214 1.00 33.59 175 VAL A C 1
ATOM 1361 O O . VAL A 1 175 ? -14.227 12.536 -10.919 1.00 33.59 175 VAL A O 1
ATOM 1364 N N . GLY A 1 176 ? -14.282 10.540 -11.926 1.00 27.02 176 GLY A N 1
ATOM 1365 C CA . GLY A 1 176 ? -12.940 10.682 -12.530 1.00 27.02 176 GLY A CA 1
ATOM 1366 C C . GLY A 1 176 ? -12.392 9.400 -13.172 1.00 27.02 176 GLY A C 1
ATOM 1367 O O . GLY A 1 176 ? -11.775 8.581 -12.498 1.00 27.02 176 GLY A O 1
ATOM 1368 N N . ASN A 1 177 ? -12.606 9.254 -14.477 1.00 37.81 177 ASN A N 1
ATOM 1369 C CA . ASN A 1 177 ? -12.292 8.085 -15.302 1.00 37.81 177 ASN A CA 1
ATOM 1370 C C . ASN A 1 177 ? -10.782 7.878 -15.575 1.00 37.81 177 ASN A C 1
ATOM 1372 O O . ASN A 1 177 ? -10.034 8.834 -15.780 1.00 37.81 177 ASN A O 1
ATOM 1376 N N . ALA A 1 178 ? -10.330 6.615 -15.630 1.00 31.27 178 ALA A N 1
ATOM 1377 C CA . ALA A 1 178 ? -8.943 6.258 -15.958 1.00 31.27 178 ALA A CA 1
ATOM 1378 C C . ALA A 1 178 ? -8.816 4.886 -16.656 1.00 31.27 178 ALA A C 1
ATOM 1380 O O . ALA A 1 178 ? -9.027 3.843 -16.038 1.00 31.27 178 ALA A O 1
ATOM 1381 N N . SER A 1 179 ? -8.397 4.893 -17.924 1.00 32.72 179 SER A N 1
ATOM 1382 C CA . SER A 1 179 ? -8.098 3.683 -18.704 1.00 32.72 179 SER A CA 1
ATOM 1383 C C . SER A 1 179 ? -6.661 3.176 -18.498 1.00 32.72 179 SER A C 1
ATOM 1385 O O . SER A 1 179 ? -5.736 3.961 -18.298 1.00 32.72 179 SER A O 1
ATOM 1387 N N . GLU A 1 180 ? -6.501 1.854 -18.621 1.00 33.56 180 GLU A N 1
ATOM 1388 C CA . GLU A 1 180 ? -5.254 1.081 -18.790 1.00 33.56 180 GLU A CA 1
ATOM 1389 C C . GLU A 1 180 ? -4.110 1.290 -17.770 1.00 33.56 180 GLU A C 1
ATOM 1391 O O . GLU A 1 180 ? -3.300 2.221 -17.828 1.00 33.56 180 GLU A O 1
ATOM 1396 N N . LEU A 1 181 ? -3.955 0.304 -16.873 1.00 30.89 181 LEU A N 1
ATOM 1397 C CA . LEU A 1 181 ? -2.879 0.256 -15.883 1.00 30.89 181 LEU A CA 1
ATOM 1398 C C . LEU A 1 181 ? -2.207 -1.128 -15.826 1.00 30.89 181 LEU A C 1
ATOM 1400 O O . LEU A 1 181 ? -2.676 -2.043 -15.155 1.00 30.89 181 LEU A O 1
ATOM 1404 N N . ALA A 1 182 ? -1.051 -1.263 -16.480 1.00 29.25 182 ALA A N 1
ATOM 1405 C CA . ALA A 1 182 ? -0.187 -2.432 -16.329 1.00 29.25 182 ALA A CA 1
ATOM 1406 C C . ALA A 1 182 ? 0.663 -2.319 -15.048 1.00 29.25 182 ALA A C 1
ATOM 1408 O O . ALA A 1 182 ? 1.633 -1.556 -14.997 1.00 29.25 182 ALA A O 1
ATOM 1409 N N . ILE A 1 183 ? 0.306 -3.097 -14.023 1.00 35.75 183 ILE A N 1
ATOM 1410 C CA . ILE A 1 183 ? 1.083 -3.270 -12.787 1.00 35.75 183 ILE A CA 1
ATOM 1411 C C . ILE A 1 183 ? 1.883 -4.575 -12.885 1.00 35.75 183 ILE A C 1
ATOM 1413 O O . ILE A 1 183 ? 1.350 -5.612 -13.290 1.00 35.75 183 ILE A O 1
ATOM 1417 N N . ARG A 1 184 ? 3.155 -4.551 -12.475 1.00 35.50 184 ARG A N 1
ATOM 1418 C CA . ARG A 1 184 ? 3.961 -5.766 -12.266 1.00 35.50 184 ARG A CA 1
ATOM 1419 C C . ARG A 1 184 ? 4.526 -5.785 -10.846 1.00 35.50 184 ARG A C 1
ATOM 1421 O O . ARG A 1 184 ? 4.936 -4.721 -10.376 1.00 35.50 184 ARG A O 1
ATOM 1428 N N . PRO A 1 185 ? 4.611 -6.954 -10.186 1.00 31.55 185 PRO A N 1
ATOM 1429 C CA . PRO A 1 185 ? 5.511 -7.110 -9.066 1.00 31.55 185 PRO A CA 1
ATOM 1430 C C . PRO A 1 185 ? 6.955 -7.002 -9.573 1.00 31.55 185 PRO A C 1
ATOM 1432 O O . PRO A 1 185 ? 7.326 -7.581 -10.600 1.00 31.55 185 PRO A O 1
ATOM 1435 N N . ALA A 1 186 ? 7.760 -6.242 -8.851 1.00 32.38 186 ALA A N 1
ATOM 1436 C CA . ALA A 1 186 ? 9.205 -6.324 -8.859 1.00 32.38 186 ALA A CA 1
ATOM 1437 C C . ALA A 1 186 ? 9.655 -6.901 -7.507 1.00 32.38 186 ALA A C 1
ATOM 1439 O O . ALA A 1 186 ? 8.879 -7.007 -6.561 1.00 32.38 186 ALA A O 1
ATOM 1440 N N . ALA A 1 187 ? 10.931 -7.245 -7.414 1.00 31.20 187 ALA A N 1
ATOM 1441 C CA . ALA A 1 187 ? 11.627 -7.178 -6.139 1.00 31.20 187 ALA A CA 1
ATOM 1442 C C . ALA A 1 187 ? 12.833 -6.267 -6.322 1.00 31.20 187 ALA A C 1
ATOM 1444 O O . ALA A 1 187 ? 13.402 -6.199 -7.421 1.00 31.20 187 ALA A O 1
ATOM 1445 N N . ALA A 1 188 ? 13.231 -5.595 -5.248 1.00 32.75 188 ALA A N 1
ATOM 1446 C CA . ALA A 1 188 ? 14.428 -4.776 -5.200 1.00 32.75 188 ALA A CA 1
ATOM 1447 C C . ALA A 1 188 ? 15.651 -5.526 -5.763 1.00 32.75 188 ALA A C 1
ATOM 1449 O O . ALA A 1 188 ? 16.179 -6.470 -5.166 1.00 32.75 188 ALA A O 1
ATOM 1450 N N . ALA A 1 189 ? 16.136 -5.082 -6.925 1.00 25.53 189 ALA A N 1
ATOM 1451 C CA . ALA A 1 189 ? 17.388 -5.576 -7.474 1.00 25.53 189 ALA A CA 1
ATOM 1452 C C . ALA A 1 189 ? 18.528 -5.190 -6.522 1.00 25.53 189 ALA A C 1
ATOM 1454 O O . ALA A 1 189 ? 18.723 -4.009 -6.225 1.00 25.53 189 ALA A O 1
ATOM 1455 N N . ARG A 1 190 ? 19.299 -6.179 -6.053 1.00 28.89 190 ARG A N 1
ATOM 1456 C CA . ARG A 1 190 ? 20.482 -5.934 -5.218 1.00 28.89 190 ARG A CA 1
ATOM 1457 C C . ARG A 1 190 ? 21.445 -4.996 -5.941 1.00 28.89 190 ARG A C 1
ATOM 1459 O O . ARG A 1 190 ? 22.117 -5.411 -6.885 1.00 28.89 190 ARG A O 1
ATOM 1466 N N . LEU A 1 191 ? 21.598 -3.775 -5.431 1.00 25.89 191 LEU A N 1
ATOM 1467 C CA . LEU A 1 191 ? 22.754 -2.957 -5.763 1.00 25.89 191 LEU A CA 1
ATOM 1468 C C . LEU A 1 191 ? 23.976 -3.625 -5.122 1.00 25.89 191 LEU A C 1
ATOM 1470 O O . LEU A 1 191 ? 24.192 -3.538 -3.912 1.00 25.89 191 LEU A O 1
ATOM 1474 N N . ALA A 1 192 ? 24.750 -4.356 -5.920 1.00 27.09 192 ALA A N 1
ATOM 1475 C CA . ALA A 1 192 ? 25.987 -4.958 -5.453 1.00 27.09 192 ALA A CA 1
ATOM 1476 C C . ALA A 1 192 ? 26.971 -3.837 -5.089 1.00 27.09 192 ALA A C 1
ATOM 1478 O O . ALA A 1 192 ? 27.614 -3.261 -5.966 1.00 27.09 192 ALA A O 1
ATOM 1479 N N . MET A 1 193 ? 27.096 -3.524 -3.794 1.00 31.53 193 MET A N 1
ATOM 1480 C CA . MET A 1 193 ? 28.175 -2.669 -3.307 1.00 31.53 193 MET A CA 1
ATOM 1481 C C . MET A 1 193 ? 29.503 -3.322 -3.685 1.00 31.53 193 MET A C 1
ATOM 1483 O O . MET A 1 193 ? 29.907 -4.334 -3.106 1.00 31.53 193 MET A O 1
ATOM 1487 N N . GLY A 1 194 ? 30.166 -2.749 -4.690 1.00 30.39 194 GLY A N 1
ATOM 1488 C CA . GLY A 1 194 ? 31.462 -3.216 -5.147 1.00 30.39 194 GLY A CA 1
ATOM 1489 C C . GLY A 1 194 ? 32.442 -3.201 -3.982 1.00 30.39 194 GLY A C 1
ATOM 1490 O O . GLY A 1 194 ? 32.770 -2.135 -3.457 1.00 30.39 194 GLY A O 1
ATOM 1491 N N . ARG A 1 195 ? 32.919 -4.386 -3.581 1.00 36.16 195 ARG A N 1
ATOM 1492 C CA . ARG A 1 195 ? 34.025 -4.515 -2.629 1.00 36.16 195 ARG A CA 1
ATOM 1493 C C . ARG A 1 195 ? 35.211 -3.736 -3.191 1.00 36.16 195 ARG A C 1
ATOM 1495 O O . ARG A 1 195 ? 35.865 -4.210 -4.121 1.00 36.16 195 ARG A O 1
ATOM 1502 N N . ARG A 1 196 ? 35.500 -2.558 -2.626 1.00 38.41 196 ARG A N 1
ATOM 1503 C CA . ARG A 1 196 ? 36.762 -1.861 -2.884 1.00 38.41 196 ARG A CA 1
ATOM 1504 C C . ARG A 1 196 ? 37.876 -2.817 -2.471 1.00 38.41 196 ARG A C 1
ATOM 1506 O O . ARG A 1 196 ? 38.031 -3.106 -1.287 1.00 38.41 196 ARG A O 1
ATOM 1513 N N . ARG A 1 197 ? 38.614 -3.347 -3.449 1.00 41.69 197 ARG A N 1
ATOM 1514 C CA . ARG A 1 197 ? 39.863 -4.056 -3.178 1.00 41.69 197 ARG A CA 1
ATOM 1515 C C . ARG A 1 197 ? 40.813 -3.034 -2.568 1.00 41.69 197 ARG A C 1
ATOM 1517 O O . ARG A 1 197 ? 41.239 -2.115 -3.262 1.00 41.69 197 ARG A O 1
ATOM 1524 N N . THR A 1 198 ? 41.134 -3.185 -1.290 1.00 51.69 198 THR A N 1
ATOM 1525 C CA . THR A 1 198 ? 42.335 -2.565 -0.737 1.00 51.69 198 THR A CA 1
ATOM 1526 C C . THR A 1 198 ? 43.538 -3.138 -1.494 1.00 51.69 198 THR A C 1
ATOM 1528 O O . THR A 1 198 ? 43.660 -4.365 -1.587 1.00 51.69 198 THR A O 1
ATOM 1531 N N . PRO A 1 199 ? 44.408 -2.304 -2.093 1.00 46.78 199 PRO A N 1
ATOM 1532 C CA . PRO A 1 199 ? 45.661 -2.801 -2.634 1.00 46.78 199 PRO A CA 1
ATOM 1533 C C . PRO A 1 199 ? 46.509 -3.321 -1.469 1.00 46.78 199 PRO A C 1
ATOM 1535 O O . PRO A 1 199 ? 46.622 -2.681 -0.425 1.00 46.78 199 PRO A O 1
ATOM 1538 N N . ARG A 1 200 ? 47.068 -4.519 -1.638 1.00 48.16 200 ARG A N 1
ATOM 1539 C CA . ARG A 1 200 ? 47.973 -5.160 -0.680 1.00 48.16 200 ARG A CA 1
ATOM 1540 C C . ARG A 1 200 ? 49.361 -5.205 -1.312 1.00 48.16 200 ARG A C 1
ATOM 1542 O O . ARG A 1 200 ? 49.441 -5.562 -2.486 1.00 48.16 200 ARG A O 1
ATOM 1549 N N . ARG A 1 201 ? 50.400 -5.004 -0.488 1.00 42.84 201 ARG A N 1
ATOM 1550 C CA . ARG A 1 201 ? 51.847 -4.956 -0.815 1.00 42.84 201 ARG A CA 1
ATOM 1551 C C . ARG A 1 201 ? 52.330 -3.570 -1.285 1.00 42.84 201 ARG A C 1
ATOM 1553 O O . ARG A 1 201 ? 51.536 -2.812 -1.833 1.00 42.84 201 ARG A O 1
ATOM 1560 N N . ALA A 1 202 ? 53.604 -3.225 -1.089 1.00 45.81 202 ALA A N 1
ATOM 1561 C CA . ALA A 1 202 ? 54.699 -4.025 -0.504 1.00 45.81 202 ALA A CA 1
ATOM 1562 C C . ALA A 1 202 ? 55.059 -3.572 0.915 1.00 45.81 202 ALA A C 1
ATOM 1564 O O . ALA A 1 202 ? 55.082 -2.345 1.134 1.00 45.81 202 ALA A O 1
#

Sequence (202 aa):
MDLHRGLDYIRGRVDRPATWQSFPVIAAASGKVCAGSGSEDRTCIQGVGKHVMIRHRKDGRTYYTYYGHLRKIAPEIPVGTDAYETKVKRGQIIGWAGKTGNPGTATHLHFEILTGPGQWLDPYDIYGYAAAYPAPANPRDRACGPDHFWRECPPAPYVPVEDEPPPEGDGPSRVGNASELAIRPAAAARLAMGRRRTPRRA

Radius of gyration: 18.48 Å; chains: 1; bounding box: 81×37×36 Å